Protein AF-A0A1Y2HGW5-F1 (afdb_monomer)

Radius of gyration: 30.38 Å; Cα contacts (8 Å, |Δi|>4): 160; chains: 1; bounding box: 73×51×86 Å

Structure (mmCIF, N/CA/C/O backbone):
data_AF-A0A1Y2HGW5-F1
#
_entry.id   AF-A0A1Y2HGW5-F1
#
loop_
_atom_site.group_PDB
_atom_site.id
_atom_site.type_symbol
_atom_site.label_atom_id
_atom_site.label_alt_id
_atom_site.label_comp_id
_atom_site.label_asym_id
_atom_site.label_entity_id
_atom_site.label_seq_id
_atom_site.pdbx_PDB_ins_code
_atom_site.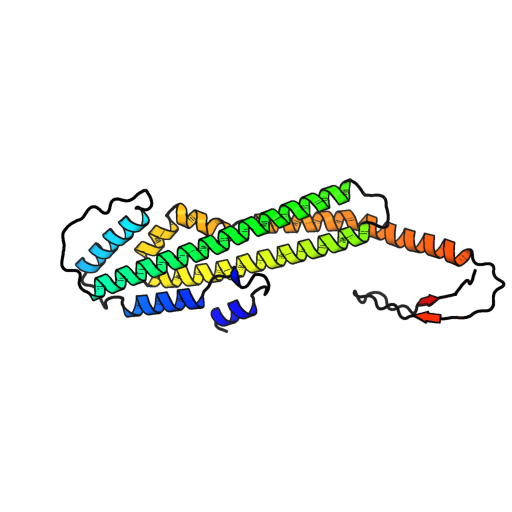Cartn_x
_atom_site.Cartn_y
_atom_site.Cartn_z
_atom_site.occupancy
_atom_site.B_iso_or_equiv
_atom_site.auth_seq_id
_atom_site.auth_comp_id
_atom_site.auth_asym_id
_atom_site.auth_atom_id
_atom_site.pdbx_PDB_model_num
ATOM 1 N N . MET A 1 1 ? 12.564 -18.494 0.349 1.00 60.09 1 MET A N 1
ATOM 2 C CA . MET A 1 1 ? 11.260 -18.100 -0.235 1.00 60.09 1 MET A CA 1
ATOM 3 C C . MET A 1 1 ? 11.450 -16.848 -1.084 1.00 60.09 1 MET A C 1
ATOM 5 O O . MET A 1 1 ? 12.192 -15.965 -0.668 1.00 60.09 1 MET A O 1
ATOM 9 N N . THR A 1 2 ? 10.864 -16.760 -2.282 1.00 85.88 2 THR A N 1
ATOM 10 C CA . THR A 1 2 ? 10.978 -15.535 -3.105 1.00 85.88 2 THR A CA 1
ATOM 11 C C . THR A 1 2 ? 10.005 -14.458 -2.612 1.00 85.88 2 THR A C 1
ATOM 13 O O . THR A 1 2 ? 8.934 -14.787 -2.112 1.00 85.88 2 THR A O 1
ATOM 16 N N . PHE A 1 3 ? 10.328 -13.167 -2.777 1.00 87.31 3 PHE A N 1
ATOM 17 C CA . PHE A 1 3 ? 9.420 -12.093 -2.336 1.00 87.31 3 PHE A CA 1
ATOM 18 C C . PHE A 1 3 ? 8.046 -12.155 -3.020 1.00 87.31 3 PHE A C 1
ATOM 20 O O . PHE A 1 3 ? 7.054 -11.840 -2.388 1.00 87.31 3 PHE A O 1
ATOM 27 N N . SER A 1 4 ? 7.960 -12.601 -4.278 1.00 85.25 4 SER A N 1
ATOM 28 C CA . SER A 1 4 ? 6.670 -12.776 -4.961 1.00 85.25 4 SER A CA 1
ATOM 29 C C . SER A 1 4 ? 5.775 -13.809 -4.266 1.00 85.25 4 SER A C 1
ATOM 31 O O . SER A 1 4 ? 4.576 -13.587 -4.160 1.00 85.25 4 SER A O 1
ATOM 33 N N . GLN A 1 5 ? 6.356 -14.914 -3.783 1.00 84.88 5 GLN A N 1
ATOM 34 C CA . GLN A 1 5 ? 5.625 -15.935 -3.023 1.00 84.88 5 GLN A CA 1
ATOM 35 C C . GLN A 1 5 ? 5.202 -15.396 -1.656 1.00 84.88 5 GLN A C 1
ATOM 37 O O . GLN A 1 5 ? 4.041 -15.526 -1.293 1.00 84.88 5 GLN A O 1
ATOM 42 N N . HIS A 1 6 ? 6.127 -1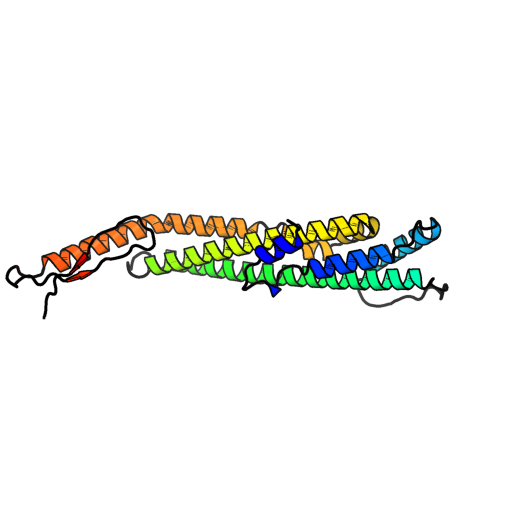4.735 -0.952 1.00 88.19 6 HIS A N 1
ATOM 43 C CA . HIS A 1 6 ? 5.844 -14.102 0.336 1.00 88.19 6 HIS A CA 1
ATOM 44 C C . HIS A 1 6 ? 4.735 -13.048 0.218 1.00 88.19 6 HIS A C 1
ATOM 46 O O . HIS A 1 6 ? 3.807 -13.045 1.010 1.00 88.19 6 HIS A O 1
ATOM 52 N N . LEU A 1 7 ? 4.799 -12.178 -0.797 1.00 88.00 7 LEU A N 1
ATOM 53 C CA . LEU A 1 7 ? 3.785 -11.158 -1.048 1.00 88.00 7 LEU A CA 1
ATOM 54 C C . LEU A 1 7 ? 2.403 -11.791 -1.153 1.00 88.00 7 LEU A C 1
ATOM 56 O O . LEU A 1 7 ? 1.511 -11.326 -0.468 1.00 88.00 7 LEU A O 1
ATOM 60 N N . HIS A 1 8 ? 2.248 -12.849 -1.955 1.00 87.69 8 HIS A N 1
ATOM 61 C CA . HIS A 1 8 ? 0.960 -13.510 -2.159 1.00 87.69 8 HIS A CA 1
ATOM 62 C C . HIS A 1 8 ? 0.422 -14.171 -0.882 1.00 87.69 8 HIS A C 1
ATOM 64 O O . HIS A 1 8 ? -0.758 -14.032 -0.584 1.00 87.69 8 HIS A O 1
ATOM 70 N N . SER A 1 9 ? 1.281 -14.828 -0.094 1.00 90.06 9 SER A N 1
ATOM 71 C CA . SER A 1 9 ? 0.881 -15.444 1.180 1.00 90.06 9 SER A CA 1
ATOM 72 C C . SER A 1 9 ? 0.600 -14.440 2.300 1.00 90.06 9 SER A C 1
ATOM 74 O O . SER A 1 9 ? -0.024 -14.797 3.290 1.00 90.06 9 SER A O 1
ATOM 76 N N . SER A 1 10 ? 1.095 -13.208 2.178 1.00 91.38 10 SER A N 1
ATOM 77 C CA . SER A 1 10 ? 0.969 -12.166 3.200 1.00 91.38 10 SER A CA 1
ATOM 78 C C . SER A 1 10 ? -0.130 -11.148 2.893 1.00 91.38 10 SER A C 1
ATOM 80 O O . SER A 1 10 ? -0.206 -10.142 3.594 1.00 91.38 10 SER A O 1
ATOM 82 N N . GLN A 1 11 ? -0.942 -11.343 1.850 1.00 93.19 11 GLN A N 1
ATOM 83 C CA . GLN A 1 11 ? -2.025 -10.408 1.538 1.00 93.19 11 GLN A CA 1
ATOM 84 C C . GLN A 1 11 ? -3.215 -10.629 2.463 1.00 93.19 11 GLN A C 1
ATOM 86 O O . GLN A 1 11 ? -3.660 -11.761 2.640 1.00 93.19 11 GLN A O 1
ATOM 91 N N . VAL A 1 12 ? -3.775 -9.531 2.963 1.00 93.81 12 VAL A N 1
ATOM 92 C CA . VAL A 1 12 ? -5.145 -9.513 3.480 1.00 93.81 12 VAL A CA 1
ATOM 93 C C . VAL A 1 12 ? -6.079 -9.750 2.282 1.00 93.81 12 VAL A C 1
ATOM 95 O O . VAL A 1 12 ? -6.040 -8.944 1.342 1.00 93.81 12 VAL A O 1
ATOM 98 N N . PRO A 1 13 ? -6.855 -10.852 2.236 1.00 93.75 13 PRO A N 1
ATOM 99 C CA . PRO A 1 13 ? -7.630 -11.240 1.053 1.00 93.75 13 PRO A CA 1
ATOM 100 C C . PRO A 1 13 ? -8.548 -10.132 0.523 1.00 93.75 13 PRO A C 1
ATOM 102 O O . PRO A 1 13 ? -8.603 -9.884 -0.687 1.00 93.75 13 PRO A O 1
ATOM 105 N N . GLU A 1 14 ? -9.196 -9.409 1.433 1.00 94.38 14 GLU A N 1
ATOM 106 C CA . GLU A 1 14 ? -10.121 -8.308 1.169 1.00 94.38 14 GLU A CA 1
ATOM 107 C C . GLU A 1 14 ? -9.434 -7.132 0.457 1.00 94.38 14 GLU A C 1
ATOM 109 O O . GLU A 1 14 ? -10.064 -6.396 -0.306 1.00 94.38 14 GLU A O 1
ATOM 114 N N . TRP A 1 15 ? -8.126 -6.963 0.665 1.00 96.94 15 TRP A N 1
ATOM 115 C CA . TRP A 1 15 ? -7.332 -5.856 0.125 1.00 96.94 15 TRP A CA 1
ATOM 116 C C . TRP A 1 15 ? -6.350 -6.299 -0.955 1.00 96.94 15 TRP A C 1
ATOM 118 O O . TRP A 1 15 ? -5.517 -5.507 -1.391 1.00 96.94 15 TRP A O 1
ATOM 128 N N . SER A 1 16 ? -6.450 -7.546 -1.424 1.00 94.75 16 SER A N 1
ATOM 129 C CA . SER A 1 16 ? -5.576 -8.130 -2.455 1.00 94.75 16 SER A CA 1
ATOM 130 C C . SER A 1 16 ? -5.397 -7.229 -3.687 1.00 94.75 16 SER A C 1
ATOM 132 O O . SER A 1 16 ? -4.290 -7.099 -4.209 1.00 94.75 16 SER A O 1
ATOM 134 N N . HIS A 1 17 ? -6.461 -6.539 -4.105 1.00 95.38 17 HIS A N 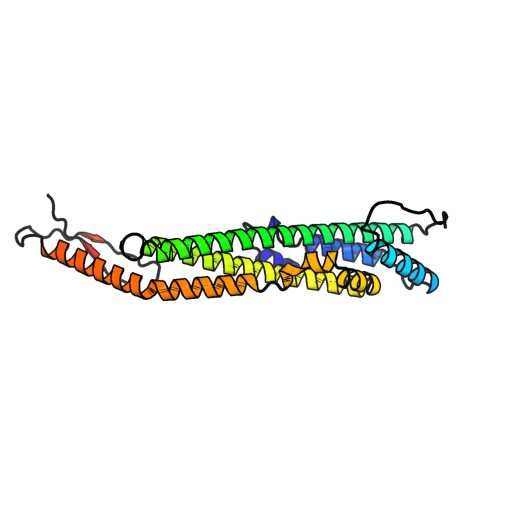1
ATOM 135 C CA . HIS A 1 17 ? -6.474 -5.607 -5.236 1.00 95.38 17 HIS A CA 1
ATOM 136 C C . HIS A 1 17 ? -5.673 -4.311 -5.010 1.00 95.38 17 HIS A C 1
ATOM 138 O O . HIS A 1 17 ? -5.293 -3.661 -5.983 1.00 95.38 17 HIS A O 1
ATOM 144 N N . ALA A 1 18 ? -5.429 -3.929 -3.754 1.00 96.56 18 ALA A N 1
ATOM 145 C CA . ALA A 1 18 ? -4.694 -2.725 -3.374 1.00 96.56 18 ALA A CA 1
ATOM 146 C C . ALA A 1 18 ? -3.192 -2.979 -3.163 1.00 96.56 18 ALA A C 1
ATOM 148 O O . ALA A 1 18 ? -2.429 -2.028 -3.007 1.00 96.56 18 ALA A O 1
ATOM 149 N N . TYR A 1 19 ? -2.745 -4.242 -3.157 1.00 97.25 19 TYR A N 1
ATOM 150 C CA . TYR A 1 19 ? -1.321 -4.566 -3.086 1.00 97.25 19 TYR A CA 1
ATOM 151 C C . TYR A 1 19 ? -0.614 -4.300 -4.416 1.00 97.25 19 TYR A C 1
ATOM 153 O O . TYR A 1 19 ? -1.143 -4.555 -5.498 1.00 97.25 19 TYR A O 1
ATOM 161 N N . LEU A 1 20 ? 0.648 -3.886 -4.314 1.00 96.81 20 LEU A N 1
ATOM 162 C CA . LEU A 1 20 ? 1.564 -3.705 -5.431 1.00 96.81 20 LEU A CA 1
ATOM 163 C C . LEU A 1 20 ? 1.578 -4.938 -6.344 1.00 96.81 20 LEU A C 1
ATOM 165 O O . LEU A 1 20 ? 1.937 -6.037 -5.904 1.00 96.81 20 LEU A O 1
ATOM 169 N N . LYS A 1 21 ? 1.333 -4.749 -7.646 1.00 96.12 21 LYS A N 1
ATOM 170 C CA . LYS A 1 21 ? 1.506 -5.802 -8.665 1.00 96.12 21 LYS A CA 1
ATOM 171 C C . LYS A 1 21 ? 2.985 -6.085 -8.942 1.00 96.12 21 LYS A C 1
ATOM 173 O O . LYS A 1 21 ? 3.527 -5.834 -10.019 1.00 96.12 21 LYS A O 1
ATOM 178 N N . TYR A 1 22 ? 3.664 -6.648 -7.948 1.00 95.56 22 TYR A N 1
ATOM 179 C CA . TYR A 1 22 ? 5.108 -6.860 -7.953 1.00 95.56 22 TYR A CA 1
ATOM 180 C C . TYR A 1 22 ? 5.583 -7.777 -9.089 1.00 95.56 22 TYR A C 1
ATOM 182 O O . TYR A 1 22 ? 6.644 -7.545 -9.667 1.00 95.56 22 TYR A O 1
ATOM 190 N N . SER A 1 23 ? 4.820 -8.824 -9.419 1.00 94.12 23 SER A N 1
ATOM 191 C CA . SER A 1 23 ? 5.136 -9.743 -10.522 1.00 94.12 23 SER A CA 1
ATOM 192 C C . SER A 1 23 ? 5.130 -9.031 -11.876 1.00 94.12 23 SER A C 1
ATOM 194 O O . SER A 1 23 ? 6.070 -9.210 -12.652 1.00 94.12 23 SER A O 1
ATOM 196 N N . LEU A 1 24 ? 4.130 -8.179 -12.120 1.00 94.56 24 LEU A N 1
ATOM 197 C CA . LEU A 1 24 ? 4.009 -7.363 -13.328 1.00 94.56 24 LEU A CA 1
ATOM 198 C C . LEU A 1 24 ? 5.190 -6.393 -13.456 1.00 94.56 24 LEU A C 1
ATOM 200 O O . LEU A 1 24 ? 5.896 -6.409 -14.463 1.00 94.56 24 LEU A O 1
ATOM 204 N N . LEU A 1 25 ? 5.466 -5.612 -12.408 1.00 95.62 25 LEU A N 1
ATOM 205 C CA . LEU A 1 25 ? 6.575 -4.649 -12.400 1.00 95.62 25 LEU A CA 1
ATOM 206 C C . LEU A 1 25 ? 7.936 -5.335 -12.560 1.00 95.62 25 LEU A C 1
ATOM 208 O O . LEU A 1 25 ? 8.800 -4.864 -13.299 1.00 95.62 25 LEU A O 1
ATOM 212 N N . LYS A 1 26 ? 8.129 -6.490 -11.910 1.00 94.38 26 LYS A N 1
ATOM 213 C CA . LYS A 1 26 ? 9.335 -7.307 -12.083 1.00 94.38 26 LYS A CA 1
ATOM 214 C C . LYS A 1 26 ? 9.498 -7.756 -13.534 1.00 94.38 26 LYS A C 1
ATOM 216 O O . LYS A 1 26 ? 10.612 -7.685 -14.043 1.00 94.38 26 LYS A O 1
ATOM 221 N N . LYS A 1 27 ? 8.425 -8.229 -14.177 1.00 93.94 27 LYS A N 1
ATOM 222 C CA . LYS A 1 27 ? 8.451 -8.669 -15.577 1.00 93.94 27 LYS A CA 1
ATOM 223 C C . LYS A 1 27 ? 8.858 -7.518 -16.502 1.00 93.94 27 LYS A C 1
ATOM 225 O O . LYS A 1 27 ? 9.790 -7.688 -17.280 1.00 93.94 27 LYS A O 1
ATOM 230 N N . ARG A 1 28 ? 8.269 -6.329 -16.325 1.00 93.06 28 ARG A N 1
ATOM 231 C CA . ARG A 1 28 ? 8.626 -5.126 -17.099 1.00 93.06 28 ARG A CA 1
ATOM 232 C C . ARG A 1 28 ? 10.087 -4.714 -16.941 1.00 93.06 28 ARG A C 1
ATOM 234 O O . ARG A 1 28 ? 10.741 -4.395 -17.925 1.00 93.06 28 ARG A O 1
ATOM 241 N N . LEU A 1 29 ? 10.638 -4.784 -15.729 1.00 91.88 29 LEU A N 1
ATOM 242 C CA . LEU A 1 29 ? 12.063 -4.501 -15.514 1.00 91.88 29 LEU A CA 1
ATOM 243 C C . LEU A 1 29 ? 12.988 -5.532 -16.181 1.00 91.88 29 LEU A C 1
ATOM 245 O O . LEU A 1 29 ? 14.091 -5.181 -16.594 1.00 91.88 29 LEU A O 1
ATOM 249 N N . ILE A 1 30 ? 12.565 -6.795 -16.287 1.00 91.25 30 ILE A N 1
ATOM 250 C CA . ILE A 1 30 ? 13.321 -7.831 -17.009 1.00 91.25 30 ILE A CA 1
ATOM 251 C C . ILE A 1 30 ? 13.297 -7.553 -18.516 1.00 91.25 30 ILE A C 1
ATOM 253 O O . ILE A 1 30 ? 14.350 -7.599 -19.148 1.00 91.25 30 ILE A O 1
ATOM 257 N N . GLU A 1 31 ? 12.130 -7.215 -19.069 1.00 89.75 31 GLU A N 1
ATOM 258 C CA . GLU A 1 31 ? 11.975 -6.818 -20.477 1.00 89.75 31 GLU A CA 1
ATOM 259 C C . GLU A 1 31 ? 12.857 -5.599 -20.792 1.00 89.75 31 GLU A C 1
ATOM 261 O O . GLU A 1 31 ? 13.680 -5.644 -21.705 1.00 89.75 31 GLU A O 1
ATOM 266 N N . LEU A 1 32 ? 12.808 -4.565 -19.948 1.00 87.25 32 LEU A N 1
ATOM 267 C CA . LEU A 1 32 ? 13.685 -3.396 -20.048 1.00 87.25 32 LEU A CA 1
ATOM 268 C C . LEU A 1 32 ? 15.168 -3.751 -20.024 1.00 87.25 32 LEU A C 1
ATOM 270 O O . LEU A 1 32 ? 15.946 -3.222 -20.813 1.00 87.25 32 LEU A O 1
ATOM 274 N N . LYS A 1 33 ? 15.574 -4.659 -19.132 1.00 87.44 33 LYS A N 1
ATOM 275 C CA . LYS A 1 33 ? 16.962 -5.116 -19.060 1.00 87.44 33 LYS A CA 1
ATOM 276 C C . LYS A 1 33 ? 17.398 -5.820 -20.346 1.00 87.44 33 LYS A C 1
ATOM 278 O O . LYS A 1 33 ? 18.539 -5.642 -20.750 1.00 87.44 33 LYS A O 1
ATOM 283 N N . SER A 1 34 ? 16.519 -6.603 -20.973 1.00 86.62 34 SER A N 1
ATOM 284 C CA . SER A 1 34 ? 16.833 -7.302 -22.230 1.00 86.62 34 SER A CA 1
ATOM 285 C C . SER A 1 34 ? 16.980 -6.363 -23.429 1.00 86.62 34 SER A C 1
ATOM 287 O O . SER A 1 34 ? 17.710 -6.679 -24.362 1.00 86.62 34 SER A O 1
ATOM 289 N N . LEU A 1 35 ? 16.328 -5.198 -23.375 1.00 81.56 35 LEU A N 1
ATOM 290 C CA . LEU A 1 35 ? 16.408 -4.146 -24.389 1.00 81.56 35 LEU A CA 1
ATOM 291 C C . LEU A 1 35 ? 17.525 -3.132 -24.112 1.00 81.56 35 LEU A C 1
ATOM 293 O O . LEU A 1 35 ? 17.801 -2.277 -24.951 1.00 81.56 35 LEU A O 1
ATOM 297 N N . ALA A 1 36 ? 18.149 -3.184 -22.931 1.00 71.56 36 ALA A N 1
ATOM 298 C CA . ALA A 1 36 ? 19.213 -2.262 -22.576 1.00 71.56 36 ALA A CA 1
ATOM 299 C C . ALA A 1 36 ? 20.440 -2.527 -23.470 1.00 71.56 36 ALA A C 1
ATOM 301 O O . ALA A 1 36 ? 20.938 -3.656 -23.496 1.00 71.56 36 ALA A O 1
ATOM 302 N N . PRO A 1 37 ? 20.961 -1.517 -24.187 1.00 62.22 37 PRO A N 1
ATOM 303 C CA . PRO A 1 37 ? 22.106 -1.711 -25.068 1.00 62.22 37 PRO A CA 1
ATOM 304 C C . PRO A 1 37 ? 23.349 -2.143 -24.267 1.00 62.22 37 PRO A C 1
ATOM 306 O O . PRO A 1 37 ? 23.792 -1.447 -23.351 1.00 62.22 37 PRO A O 1
ATOM 309 N N . HIS A 1 38 ? 23.926 -3.298 -24.612 1.00 55.47 38 HIS A N 1
ATOM 310 C CA . HIS A 1 38 ? 25.248 -3.734 -24.146 1.00 55.47 38 HIS A CA 1
ATOM 311 C C . HIS A 1 38 ? 26.363 -2.983 -24.893 1.00 55.47 38 HIS A C 1
ATOM 313 O O . HIS A 1 38 ? 26.224 -2.726 -26.085 1.00 55.47 38 HIS A O 1
ATOM 319 N N . PRO A 1 39 ? 27.517 -2.758 -24.240 1.00 50.28 39 PRO A N 1
ATOM 320 C CA . PRO A 1 39 ? 27.784 -1.505 -23.536 1.00 50.28 39 PRO A CA 1
ATOM 321 C C . PRO A 1 39 ? 27.550 -0.270 -24.436 1.00 50.28 39 PRO A C 1
ATOM 323 O O . PRO A 1 39 ? 27.953 -0.254 -25.598 1.00 50.28 39 PRO A O 1
ATOM 326 N N . PRO A 1 40 ? 26.933 0.796 -23.911 1.00 50.91 40 PRO A N 1
ATOM 327 C CA . PRO A 1 40 ? 26.607 1.958 -24.714 1.00 50.91 40 PRO A CA 1
ATOM 328 C C . PRO A 1 40 ? 27.876 2.744 -25.028 1.00 50.91 40 PRO A C 1
ATOM 330 O O . PRO A 1 40 ? 28.670 3.055 -24.135 1.00 50.91 40 PRO A O 1
ATOM 333 N N . SER A 1 41 ? 28.034 3.137 -26.289 1.00 49.09 41 SER A N 1
ATOM 334 C CA . SER A 1 41 ? 28.941 4.228 -26.615 1.00 49.09 41 SER A CA 1
ATOM 335 C C . SER A 1 41 ? 28.569 5.456 -25.755 1.00 49.09 41 SER A C 1
ATOM 337 O O . SER A 1 41 ? 27.383 5.735 -25.526 1.00 49.09 41 SER A O 1
ATOM 339 N N . PRO A 1 42 ? 29.562 6.184 -25.215 1.00 53.28 42 PRO A N 1
ATOM 340 C CA . PRO A 1 42 ? 29.348 7.227 -24.205 1.00 53.28 42 PRO A CA 1
ATOM 341 C C . PRO A 1 42 ? 28.399 8.352 -24.658 1.00 53.28 42 PRO A C 1
ATOM 343 O O . PRO A 1 42 ? 27.715 8.963 -23.834 1.00 53.28 42 PRO A O 1
ATOM 346 N N . THR A 1 43 ? 28.297 8.582 -25.967 1.00 52.88 43 THR A N 1
ATOM 347 C CA . THR A 1 43 ? 27.415 9.567 -26.605 1.00 52.88 43 THR A CA 1
ATOM 348 C C . THR A 1 43 ? 25.935 9.182 -26.552 1.00 52.88 43 THR A C 1
ATOM 350 O O . THR A 1 43 ? 25.089 10.028 -26.250 1.00 52.88 43 THR A O 1
ATOM 353 N N . THR A 1 44 ? 25.598 7.908 -26.761 1.00 54.38 44 THR A N 1
ATOM 354 C CA . THR A 1 44 ? 24.204 7.436 -26.764 1.00 54.38 44 THR A CA 1
ATOM 355 C C . THR A 1 44 ? 23.630 7.519 -25.351 1.00 54.38 44 THR A C 1
ATOM 357 O O . THR A 1 44 ? 22.582 8.132 -25.141 1.00 54.38 44 THR A O 1
ATOM 360 N N . LEU A 1 45 ? 24.381 7.051 -24.346 1.00 53.28 45 LEU A N 1
ATOM 361 C CA . LEU A 1 45 ? 23.970 7.078 -22.937 1.00 53.28 45 LEU A CA 1
ATOM 362 C C . LEU A 1 45 ? 23.749 8.508 -22.401 1.00 53.28 45 LEU A C 1
ATOM 364 O O . LEU A 1 45 ? 22.790 8.747 -21.668 1.00 53.28 45 LEU A O 1
ATOM 368 N N . GLN A 1 46 ? 24.594 9.481 -22.766 1.00 54.25 46 GLN A N 1
ATOM 369 C CA . GLN A 1 46 ? 24.409 10.882 -22.355 1.00 54.25 46 GLN A CA 1
ATOM 370 C C . GLN A 1 46 ? 23.164 11.525 -22.982 1.00 54.25 46 GLN A C 1
ATOM 372 O O . GLN A 1 46 ? 22.440 12.252 -22.295 1.00 54.25 46 GLN A O 1
ATOM 377 N N . SER A 1 47 ? 22.867 11.225 -24.250 1.00 57.62 47 SER A N 1
ATOM 378 C CA . SER A 1 47 ? 21.652 11.720 -24.907 1.00 57.62 47 SER A CA 1
ATOM 379 C C . SER A 1 47 ? 20.375 11.134 -24.277 1.00 57.62 47 SER A C 1
ATOM 381 O O . SER A 1 47 ? 19.429 11.880 -24.000 1.00 57.62 47 SER A O 1
ATOM 383 N N . HIS A 1 48 ? 20.394 9.841 -23.924 1.00 57.31 48 HIS A N 1
ATOM 384 C CA . HIS A 1 48 ? 19.330 9.173 -23.168 1.00 57.31 48 HIS A CA 1
ATOM 385 C C . HIS A 1 48 ? 19.133 9.803 -21.789 1.00 57.31 48 HIS A C 1
ATOM 387 O O . HIS A 1 48 ? 18.012 10.158 -21.422 1.00 57.31 48 HIS A O 1
ATOM 393 N N . ARG A 1 49 ? 20.228 10.029 -21.053 1.00 60.81 49 ARG A N 1
ATOM 394 C CA . ARG A 1 49 ? 20.220 10.684 -19.734 1.00 60.81 49 ARG A CA 1
ATOM 395 C C . ARG A 1 49 ? 19.581 12.072 -19.782 1.00 60.81 49 ARG A C 1
ATOM 397 O O . ARG A 1 49 ? 18.742 12.394 -18.941 1.00 60.81 49 ARG A O 1
ATOM 404 N N . ALA A 1 50 ? 19.946 12.893 -20.767 1.00 58.97 50 ALA A N 1
ATOM 405 C CA . ALA A 1 50 ? 19.435 14.257 -20.902 1.00 58.97 50 ALA A CA 1
ATOM 406 C C . ALA A 1 50 ? 17.955 14.313 -21.326 1.00 58.97 50 ALA A C 1
ATOM 408 O O . ALA A 1 50 ? 17.257 15.284 -21.017 1.00 58.97 50 ALA A O 1
ATOM 409 N N . ARG A 1 51 ? 17.460 13.299 -22.046 1.00 62.25 51 ARG A N 1
ATOM 410 C CA . ARG A 1 51 ? 16.060 13.220 -22.493 1.00 62.25 51 ARG A CA 1
ATOM 411 C C . ARG A 1 51 ? 15.152 12.636 -21.404 1.00 62.25 51 ARG A C 1
ATOM 413 O O . ARG A 1 51 ? 14.096 13.203 -21.141 1.00 62.25 51 ARG A O 1
ATOM 420 N N . ALA A 1 52 ? 15.611 11.603 -20.703 1.00 56.44 52 ALA A N 1
ATOM 421 C CA . ALA A 1 52 ? 14.939 11.007 -19.550 1.00 56.44 52 ALA A CA 1
ATOM 422 C C . ALA A 1 52 ? 14.749 12.014 -18.394 1.00 56.44 52 ALA A C 1
ATOM 424 O O . ALA A 1 52 ? 13.643 12.160 -17.875 1.00 56.44 52 ALA A O 1
ATOM 425 N N . LYS A 1 53 ? 15.789 12.798 -18.056 1.00 57.69 53 LYS A N 1
ATOM 426 C CA . LYS A 1 53 ? 15.694 13.875 -17.047 1.00 57.69 53 LYS A CA 1
ATOM 427 C C . LYS A 1 53 ? 14.665 14.948 -17.415 1.00 57.69 53 LYS A C 1
ATOM 429 O O . LYS A 1 53 ? 13.889 15.363 -16.562 1.00 57.69 53 LYS A O 1
ATOM 434 N N . ARG A 1 54 ? 14.613 15.375 -18.684 1.00 62.22 54 ARG A N 1
ATOM 435 C CA . ARG A 1 54 ? 13.620 16.362 -19.152 1.00 62.22 54 ARG A CA 1
ATOM 436 C C . ARG A 1 54 ? 12.180 15.858 -19.023 1.00 62.22 54 ARG A C 1
ATOM 438 O O . ARG A 1 54 ? 11.300 16.651 -18.710 1.00 62.22 54 ARG A O 1
ATOM 445 N N . ARG A 1 55 ? 11.946 14.557 -19.213 1.00 60.72 55 ARG A N 1
ATOM 446 C CA . ARG A 1 55 ? 10.604 13.952 -19.155 1.00 60.72 55 ARG A CA 1
ATOM 447 C C . ARG A 1 55 ? 10.061 13.795 -17.739 1.00 60.72 55 ARG A C 1
ATOM 449 O O . ARG A 1 55 ? 8.866 13.971 -17.537 1.00 60.72 55 ARG A O 1
ATOM 456 N N . LEU A 1 56 ? 10.924 13.553 -16.751 1.00 57.91 56 LEU A N 1
ATOM 457 C CA . LEU A 1 56 ? 10.513 13.602 -15.343 1.00 57.91 56 LEU A CA 1
ATOM 458 C C . LEU A 1 56 ? 10.035 15.000 -14.9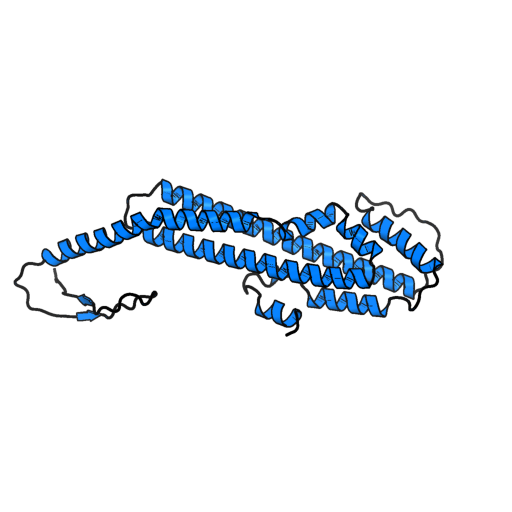30 1.00 57.91 56 LEU A C 1
ATOM 460 O O . LEU A 1 56 ? 9.135 15.108 -14.106 1.00 57.91 56 LEU A O 1
ATOM 464 N N . HIS A 1 57 ? 10.601 16.054 -15.526 1.00 54.91 57 HIS A N 1
ATOM 465 C CA . HIS A 1 57 ? 10.243 17.442 -15.235 1.00 54.91 57 HIS A CA 1
ATOM 466 C C . HIS A 1 57 ? 9.076 17.992 -16.073 1.00 54.91 57 HIS A C 1
ATOM 468 O O . HIS A 1 57 ? 8.462 18.974 -15.668 1.00 54.91 57 HIS A O 1
ATOM 474 N N . SER A 1 58 ? 8.722 17.388 -17.214 1.00 49.16 58 SER A N 1
ATOM 475 C CA . SER A 1 58 ? 7.716 17.947 -18.136 1.00 49.16 58 SER A CA 1
ATOM 476 C C . SER A 1 58 ? 6.259 17.605 -17.794 1.00 49.16 58 SER A C 1
ATOM 478 O O . SER A 1 58 ? 5.385 17.717 -18.649 1.00 49.16 58 SER A O 1
ATOM 480 N N . SER A 1 59 ? 5.953 17.221 -16.552 1.00 43.06 59 SER A N 1
ATOM 481 C CA . SER A 1 59 ? 4.566 17.078 -16.082 1.00 43.06 59 SER A CA 1
ATOM 482 C C . SER A 1 59 ? 3.971 18.431 -15.659 1.00 43.06 59 SER A C 1
ATOM 484 O O . SER A 1 59 ? 3.438 18.570 -14.560 1.00 43.06 59 SER A O 1
ATOM 486 N N . SER A 1 60 ? 4.045 19.427 -16.539 1.00 43.38 60 SER A N 1
ATOM 487 C CA . SER A 1 60 ? 3.196 20.615 -16.477 1.00 43.38 60 SER A CA 1
ATOM 488 C C . SER A 1 60 ? 2.895 21.055 -17.905 1.00 43.38 60 SER A C 1
ATOM 490 O O . SER A 1 60 ? 3.714 21.712 -18.531 1.00 43.38 60 SER A O 1
ATOM 492 N N . TYR A 1 61 ? 1.730 20.617 -18.387 1.00 36.41 61 TYR A N 1
ATOM 493 C CA . TYR A 1 61 ? 1.044 21.016 -19.619 1.00 36.41 61 TYR A CA 1
ATOM 494 C C . TYR A 1 61 ? 1.801 20.836 -20.947 1.00 36.41 61 TYR A C 1
ATOM 496 O O . TYR A 1 61 ? 2.967 21.167 -21.124 1.00 36.41 61 TYR A O 1
ATOM 504 N N . GLY A 1 62 ? 1.095 20.236 -21.906 1.00 40.75 62 GLY A N 1
ATOM 505 C CA . GLY A 1 62 ? 1.646 19.819 -23.184 1.00 40.75 62 GLY A CA 1
ATOM 506 C C . GLY A 1 62 ? 2.324 20.948 -23.949 1.00 40.75 62 GLY A C 1
ATOM 507 O O . GLY A 1 62 ? 1.763 22.022 -24.097 1.00 40.75 62 GLY A O 1
ATOM 508 N N . THR A 1 63 ? 3.517 20.662 -24.464 1.00 33.88 63 THR A N 1
ATOM 509 C CA . THR A 1 63 ? 4.014 21.056 -25.790 1.00 33.88 63 THR A CA 1
ATOM 510 C C . THR A 1 63 ? 5.289 20.241 -26.023 1.00 33.88 63 THR A C 1
ATOM 512 O O . THR A 1 63 ? 6.342 20.525 -25.455 1.00 33.88 63 THR A O 1
ATOM 515 N N . PHE A 1 64 ? 5.205 19.179 -26.829 1.00 37.59 64 PHE A N 1
ATOM 516 C CA . PHE A 1 64 ? 6.394 18.503 -27.349 1.00 37.59 64 PHE A CA 1
ATOM 517 C C . PHE A 1 64 ? 7.022 19.420 -28.405 1.00 37.59 64 PHE A C 1
ATOM 519 O O . PHE A 1 64 ? 6.626 19.388 -29.566 1.00 37.59 64 PHE A O 1
ATOM 526 N N . SER A 1 65 ? 7.988 20.256 -28.020 1.00 32.72 65 SER A N 1
ATOM 527 C CA . SER A 1 65 ? 8.806 20.955 -29.014 1.00 32.72 65 SER A CA 1
ATOM 528 C C . SER A 1 65 ? 9.725 19.955 -29.710 1.00 32.72 65 SER A C 1
ATOM 530 O O . SER A 1 65 ? 10.698 19.461 -29.132 1.00 32.72 65 SER A O 1
ATOM 532 N N . SER A 1 66 ? 9.366 19.661 -30.960 1.00 41.16 66 SER A N 1
ATOM 533 C CA . SER A 1 66 ? 10.172 18.994 -31.977 1.00 41.16 66 SER A CA 1
ATOM 534 C C . SER A 1 66 ? 11.602 19.524 -32.002 1.00 41.16 66 SER A C 1
ATOM 536 O O . SER A 1 66 ? 11.847 20.681 -32.330 1.00 41.16 66 SER A O 1
ATOM 538 N N . LEU A 1 67 ? 12.558 18.639 -31.740 1.00 36.19 67 LEU A N 1
ATOM 539 C CA . LEU A 1 67 ? 13.943 18.808 -32.161 1.00 36.19 67 LEU A CA 1
ATOM 540 C C . LEU A 1 67 ? 14.281 17.624 -33.063 1.00 36.19 67 LEU A C 1
ATOM 542 O O . LEU A 1 67 ? 14.586 16.560 -32.537 1.00 36.19 67 LEU A O 1
ATOM 546 N N . LEU A 1 68 ? 14.166 17.868 -34.378 1.00 35.78 68 LEU A N 1
ATOM 547 C CA . LEU A 1 68 ? 14.673 17.125 -35.547 1.00 35.78 68 LEU A CA 1
ATOM 548 C C . LEU A 1 68 ? 14.476 15.588 -35.577 1.00 35.78 68 LEU A C 1
ATOM 550 O O . LEU A 1 68 ? 14.753 14.898 -34.598 1.00 35.78 68 LEU A O 1
ATOM 554 N N . PRO A 1 69 ? 14.091 14.998 -36.728 1.00 36.78 69 PRO A N 1
ATOM 555 C CA . PRO A 1 69 ? 14.055 13.551 -36.894 1.00 36.78 69 PRO A CA 1
ATOM 556 C C . PRO A 1 69 ? 15.494 13.035 -37.026 1.00 36.78 69 PRO A C 1
ATOM 558 O O . PRO A 1 69 ? 15.973 12.720 -38.109 1.00 36.78 69 PRO A O 1
ATOM 561 N N . ILE A 1 70 ? 16.224 12.979 -35.914 1.00 45.84 70 ILE A N 1
ATOM 562 C CA . ILE A 1 70 ? 17.409 12.133 -35.825 1.00 45.84 70 ILE A CA 1
ATOM 563 C C . ILE A 1 70 ? 16.857 10.716 -35.910 1.00 45.84 70 ILE A C 1
ATOM 565 O O . ILE A 1 70 ? 16.046 10.349 -35.056 1.00 45.84 70 ILE A O 1
ATOM 569 N N . ALA A 1 71 ? 17.230 9.973 -36.956 1.00 42.44 71 ALA A N 1
ATOM 570 C CA . ALA A 1 71 ? 16.865 8.573 -37.125 1.00 42.44 71 ALA A CA 1
ATOM 571 C C . ALA A 1 71 ? 17.088 7.855 -35.789 1.00 42.44 71 ALA A C 1
ATOM 573 O O . ALA A 1 71 ? 18.225 7.674 -35.349 1.00 42.44 71 ALA A O 1
ATOM 574 N N . LYS A 1 72 ? 15.993 7.558 -35.082 1.00 54.25 72 LYS A N 1
ATOM 575 C CA . LYS A 1 72 ? 16.081 6.821 -33.832 1.00 54.25 72 LYS A CA 1
ATOM 576 C C . LYS A 1 72 ? 16.480 5.413 -34.220 1.00 54.25 72 LYS A C 1
ATOM 578 O O . LYS A 1 72 ? 15.782 4.775 -35.004 1.00 54.25 72 LYS A O 1
ATOM 583 N N . ASP A 1 73 ? 17.587 4.948 -33.664 1.00 66.12 73 ASP A N 1
ATOM 584 C CA . ASP A 1 73 ? 17.883 3.525 -33.645 1.00 66.12 73 ASP A CA 1
ATOM 585 C C . ASP A 1 73 ? 16.624 2.794 -33.115 1.00 66.12 73 ASP A C 1
ATOM 587 O O . ASP A 1 73 ? 16.094 3.176 -32.062 1.00 66.12 73 ASP A O 1
ATOM 591 N N . PRO A 1 74 ? 16.066 1.818 -33.853 1.00 72.19 74 PRO A N 1
ATOM 592 C CA . PRO A 1 74 ? 14.834 1.138 -33.463 1.00 72.19 74 PRO A CA 1
ATOM 593 C C . PRO A 1 74 ? 14.939 0.474 -32.082 1.00 72.19 74 PRO A C 1
ATOM 595 O O . PRO A 1 74 ? 13.942 0.424 -31.360 1.00 72.19 74 PRO A O 1
ATOM 598 N N . LEU A 1 75 ? 16.138 0.051 -31.661 1.00 69.12 75 LEU A N 1
ATOM 599 C CA . LEU A 1 75 ? 16.374 -0.484 -30.315 1.00 69.12 75 LEU A CA 1
ATOM 600 C C . LEU A 1 75 ? 16.272 0.605 -29.242 1.00 69.12 75 LEU A C 1
ATOM 602 O O . LEU A 1 75 ? 15.689 0.389 -28.179 1.00 69.12 75 LEU A O 1
ATOM 606 N N . VAL A 1 76 ? 16.783 1.799 -29.542 1.00 67.94 76 VAL A N 1
ATOM 607 C CA . VAL A 1 76 ? 16.681 2.980 -28.674 1.00 67.94 76 VAL A CA 1
ATOM 608 C C . VAL A 1 76 ? 15.226 3.405 -28.508 1.00 67.94 76 VAL A C 1
ATOM 610 O O . VAL A 1 76 ? 14.810 3.692 -27.386 1.00 67.94 76 VAL A O 1
ATOM 613 N N . SER A 1 77 ? 14.442 3.413 -29.589 1.00 75.06 77 SER A N 1
ATOM 614 C CA . SER A 1 77 ? 13.012 3.728 -29.496 1.00 75.06 77 SER A CA 1
ATOM 615 C C . SER A 1 77 ? 12.267 2.690 -28.658 1.00 75.06 77 SER A C 1
ATOM 617 O O . SER A 1 77 ? 11.546 3.064 -27.740 1.00 75.06 77 SER A O 1
ATOM 619 N N . ALA A 1 78 ? 12.508 1.396 -28.899 1.00 77.94 78 ALA A N 1
ATOM 620 C CA . ALA A 1 78 ? 11.862 0.326 -28.145 1.00 77.94 78 ALA A CA 1
ATOM 621 C C . ALA A 1 78 ? 12.185 0.390 -26.643 1.00 77.94 78 ALA A C 1
ATOM 623 O O . ALA A 1 78 ? 11.292 0.198 -25.817 1.00 77.94 78 ALA A O 1
ATOM 624 N N . PHE A 1 79 ? 13.434 0.687 -26.271 1.00 79.12 79 PHE A N 1
ATOM 625 C CA . 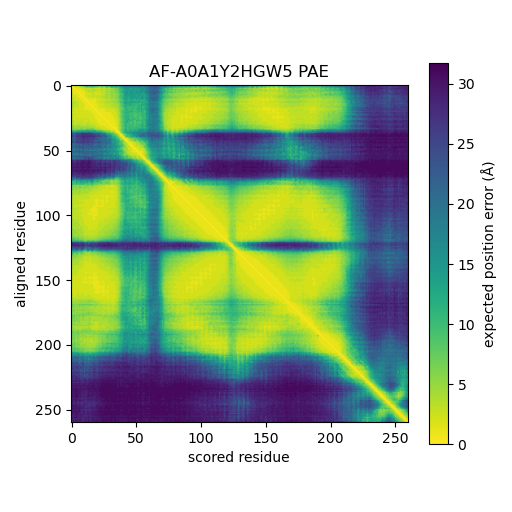PHE A 1 79 ? 13.815 0.866 -24.869 1.00 79.12 79 PHE A CA 1
ATOM 626 C C . PHE A 1 79 ? 13.120 2.079 -24.227 1.00 79.12 79 PHE A C 1
ATOM 628 O O . PHE A 1 79 ? 12.617 1.962 -23.110 1.00 79.12 79 PHE A O 1
ATOM 635 N N . GLU A 1 80 ? 13.071 3.227 -24.920 1.00 77.56 80 GLU A N 1
ATOM 636 C CA . GLU A 1 80 ? 12.360 4.425 -24.443 1.00 77.56 80 GLU A CA 1
ATOM 637 C C . GLU A 1 80 ? 10.868 4.131 -24.206 1.00 77.56 80 GLU A C 1
ATOM 639 O O . GLU A 1 80 ? 10.345 4.472 -23.145 1.00 77.56 80 GLU A O 1
ATOM 644 N N . ASP A 1 81 ? 10.209 3.434 -25.134 1.00 82.31 81 ASP A N 1
ATOM 645 C CA . ASP A 1 81 ? 8.780 3.117 -25.036 1.00 82.31 81 ASP A CA 1
ATOM 646 C C . ASP A 1 81 ? 8.481 2.163 -23.863 1.00 82.31 81 ASP A C 1
ATOM 648 O O . ASP A 1 81 ? 7.541 2.382 -23.096 1.00 82.31 81 ASP A O 1
ATOM 652 N N . HIS A 1 82 ? 9.317 1.137 -23.651 1.00 85.06 82 HIS A N 1
ATOM 653 C CA . HIS A 1 82 ? 9.172 0.228 -22.504 1.00 85.06 82 HIS A CA 1
ATOM 654 C C . HIS A 1 82 ? 9.452 0.924 -21.171 1.00 85.06 82 HIS A C 1
ATOM 656 O O . HIS A 1 82 ? 8.907 0.538 -20.132 1.00 85.06 82 HIS A O 1
ATOM 662 N N . LEU A 1 83 ? 10.326 1.932 -21.179 1.00 84.94 83 LEU A N 1
ATOM 663 C CA . LEU A 1 83 ? 10.669 2.682 -19.982 1.00 84.94 83 LEU A CA 1
ATOM 664 C C . LEU A 1 83 ? 9.508 3.588 -19.587 1.00 84.94 83 LEU A C 1
ATOM 666 O O . LEU A 1 83 ? 9.136 3.612 -18.414 1.00 84.94 83 LEU A O 1
ATOM 670 N N . ASP A 1 84 ? 8.908 4.270 -20.559 1.00 82.94 84 ASP A N 1
ATOM 671 C CA . ASP A 1 84 ? 7.719 5.089 -20.346 1.00 82.94 84 ASP A CA 1
ATOM 672 C C . ASP A 1 84 ? 6.524 4.224 -19.884 1.00 82.94 84 ASP A C 1
ATOM 674 O O . ASP A 1 84 ? 5.836 4.606 -18.931 1.00 82.94 84 ASP A O 1
ATOM 678 N N . ASP A 1 85 ? 6.330 3.023 -20.454 1.00 88.81 85 ASP A N 1
ATOM 679 C CA . ASP A 1 85 ? 5.314 2.057 -19.988 1.00 88.81 85 ASP A CA 1
ATOM 680 C C . ASP A 1 85 ? 5.560 1.641 -18.530 1.00 88.81 85 ASP A C 1
ATOM 682 O O . ASP A 1 85 ? 4.664 1.723 -17.687 1.00 88.81 85 ASP A O 1
ATOM 686 N N . PHE A 1 86 ? 6.799 1.269 -18.185 1.00 92.38 86 PHE A N 1
ATOM 687 C CA . PHE A 1 86 ? 7.156 0.908 -16.812 1.00 92.38 86 PHE A CA 1
ATOM 688 C C . PHE A 1 86 ? 6.901 2.055 -15.826 1.00 92.38 86 PHE A C 1
ATOM 690 O O . PHE A 1 86 ? 6.285 1.836 -14.782 1.00 92.38 86 PHE A O 1
ATOM 697 N N . VAL A 1 87 ? 7.356 3.270 -16.147 1.00 89.19 87 VAL A N 1
ATOM 698 C CA . VAL A 1 87 ? 7.193 4.455 -15.293 1.00 89.19 87 VAL A CA 1
ATOM 699 C C . VAL A 1 87 ? 5.710 4.772 -15.095 1.00 89.19 87 VAL A C 1
ATOM 701 O O . VAL A 1 87 ? 5.289 5.049 -13.970 1.00 89.19 87 VAL A O 1
ATOM 704 N N . SER A 1 88 ? 4.910 4.684 -16.160 1.00 89.56 88 SER A N 1
ATOM 705 C CA . SER A 1 88 ? 3.459 4.886 -16.117 1.00 89.56 88 SER A CA 1
ATOM 706 C C . SER A 1 88 ? 2.764 3.855 -15.223 1.00 89.56 88 SER A C 1
ATOM 708 O O . SER A 1 88 ? 2.048 4.228 -14.289 1.00 89.56 88 SER A O 1
ATOM 710 N N . ILE A 1 89 ? 3.029 2.561 -15.438 1.00 93.69 89 ILE A N 1
ATOM 711 C CA . ILE A 1 89 ? 2.458 1.474 -14.629 1.00 93.69 89 ILE A CA 1
ATOM 712 C C . ILE A 1 89 ? 2.858 1.647 -13.165 1.00 93.69 89 ILE A C 1
ATOM 714 O O . ILE A 1 89 ? 2.003 1.608 -12.284 1.00 93.69 89 ILE A O 1
ATOM 718 N N . PHE A 1 90 ? 4.140 1.880 -12.889 1.00 94.81 90 PHE A N 1
ATOM 719 C CA . PHE A 1 90 ? 4.624 2.002 -11.521 1.00 94.81 90 PHE A CA 1
ATOM 720 C C . PHE A 1 90 ? 4.009 3.203 -10.797 1.00 94.81 90 PHE A C 1
ATOM 722 O O . PHE A 1 90 ? 3.565 3.071 -9.658 1.00 94.81 90 PHE A O 1
ATOM 729 N N . ARG A 1 91 ? 3.888 4.350 -11.475 1.00 92.19 91 ARG A N 1
ATOM 730 C CA . ARG A 1 91 ? 3.197 5.529 -10.941 1.00 92.19 91 ARG A CA 1
ATOM 731 C C . ARG A 1 91 ? 1.731 5.233 -10.616 1.00 92.19 91 ARG A C 1
ATOM 733 O O . ARG A 1 91 ? 1.257 5.646 -9.559 1.00 92.19 91 ARG A O 1
ATOM 740 N N . ASN A 1 92 ? 1.019 4.538 -11.502 1.00 93.88 92 ASN A N 1
ATOM 741 C CA . ASN A 1 92 ? -0.388 4.187 -11.294 1.00 93.88 92 ASN A CA 1
ATOM 742 C C . ASN A 1 92 ? -0.572 3.232 -10.110 1.00 93.88 92 ASN A C 1
ATOM 744 O O . ASN A 1 92 ? -1.501 3.407 -9.325 1.00 93.88 92 ASN A O 1
ATOM 748 N N . GLU A 1 93 ? 0.336 2.271 -9.941 1.00 95.69 93 GLU A N 1
ATOM 749 C CA . GLU A 1 93 ? 0.333 1.367 -8.789 1.00 95.69 93 GLU A CA 1
ATOM 750 C C . GLU A 1 93 ? 0.586 2.128 -7.477 1.00 95.69 93 GLU A C 1
ATOM 752 O O . GLU A 1 93 ? -0.161 1.949 -6.517 1.00 95.69 93 GLU A O 1
ATOM 757 N N . LEU A 1 94 ? 1.566 3.043 -7.441 1.00 95.00 94 LEU A N 1
ATOM 758 C CA . LEU A 1 94 ? 1.809 3.891 -6.265 1.00 95.00 94 LEU A CA 1
ATOM 759 C C . LEU A 1 94 ? 0.607 4.784 -5.934 1.00 95.00 94 LEU A C 1
ATOM 761 O O . LEU A 1 94 ? 0.246 4.930 -4.769 1.00 95.00 94 LEU A O 1
ATOM 765 N N . LEU A 1 95 ? -0.044 5.351 -6.954 1.00 94.12 95 LEU A N 1
ATOM 766 C CA . LEU A 1 95 ? -1.257 6.147 -6.777 1.00 94.12 95 LEU A CA 1
ATOM 767 C C . LEU A 1 95 ? -2.413 5.306 -6.220 1.00 94.12 95 LEU A C 1
ATOM 769 O O . LEU A 1 95 ? -3.154 5.789 -5.367 1.00 94.12 95 LEU A O 1
ATOM 773 N N . GLY A 1 96 ? -2.568 4.065 -6.688 1.00 95.62 96 GLY A N 1
ATOM 774 C CA . GLY A 1 96 ? -3.562 3.125 -6.170 1.00 95.62 96 GLY A CA 1
ATOM 775 C C . GLY A 1 96 ? -3.345 2.820 -4.689 1.00 95.62 96 GLY A C 1
ATOM 776 O O . GLY A 1 96 ? -4.276 2.962 -3.897 1.00 95.62 96 GLY A O 1
ATOM 777 N N . ILE A 1 97 ? -2.105 2.496 -4.310 1.00 96.69 97 ILE A N 1
ATOM 778 C CA . ILE A 1 97 ? -1.727 2.219 -2.917 1.00 96.69 97 ILE A CA 1
ATOM 779 C C . ILE A 1 97 ? -1.956 3.452 -2.034 1.00 96.69 97 ILE A C 1
ATOM 781 O O . ILE A 1 97 ? -2.599 3.339 -0.995 1.00 96.69 97 ILE A O 1
ATOM 785 N N . SER A 1 98 ? -1.493 4.633 -2.460 1.00 95.06 98 SER A N 1
ATOM 786 C CA . SER A 1 98 ? -1.672 5.889 -1.715 1.00 95.06 98 SER A CA 1
ATOM 787 C C . SER A 1 98 ? -3.156 6.213 -1.495 1.00 95.06 98 SER A C 1
ATOM 789 O O . SER A 1 98 ? -3.573 6.502 -0.374 1.00 95.06 98 SER A O 1
ATOM 791 N N . ARG A 1 99 ? -3.998 6.093 -2.533 1.00 95.88 99 ARG A N 1
ATOM 792 C CA . ARG A 1 99 ? -5.450 6.318 -2.406 1.00 95.88 99 ARG A CA 1
ATOM 793 C C . ARG A 1 99 ? -6.099 5.354 -1.421 1.00 95.88 99 ARG A C 1
ATOM 795 O O . ARG A 1 99 ? -6.890 5.794 -0.590 1.00 95.88 99 ARG A O 1
ATOM 802 N N . PHE A 1 100 ? -5.768 4.067 -1.516 1.00 97.38 100 PHE A N 1
ATOM 803 C CA . PHE A 1 100 ? -6.271 3.063 -0.585 1.00 97.38 100 PHE A CA 1
ATOM 804 C C . PHE A 1 100 ? -5.835 3.374 0.852 1.00 97.38 100 PHE A C 1
ATOM 806 O O . PHE A 1 100 ? -6.681 3.414 1.741 1.00 97.38 100 PHE A O 1
ATOM 813 N N . TRP A 1 101 ? -4.547 3.670 1.061 1.00 96.12 101 TRP A N 1
ATOM 814 C CA . TRP A 1 101 ? -3.981 4.008 2.367 1.00 96.12 101 TRP A CA 1
ATOM 815 C C . TRP A 1 101 ? -4.737 5.150 3.041 1.00 96.12 101 TRP A C 1
ATOM 817 O O . TRP A 1 101 ? -5.255 4.980 4.142 1.00 96.12 101 TRP A O 1
ATOM 827 N N . HIS A 1 102 ? -4.865 6.297 2.368 1.00 94.81 102 HIS A N 1
ATOM 828 C CA . HIS A 1 102 ? -5.519 7.462 2.963 1.00 94.81 102 HIS A CA 1
ATOM 829 C C . HIS A 1 102 ? -7.012 7.232 3.219 1.00 94.81 102 HIS A C 1
ATOM 831 O O . HIS A 1 102 ? -7.530 7.695 4.235 1.00 94.81 102 HIS A O 1
ATOM 837 N N . ALA A 1 103 ? -7.704 6.504 2.336 1.00 96.44 103 ALA A N 1
ATOM 838 C CA . ALA A 1 103 ? -9.111 6.167 2.536 1.00 96.44 103 ALA A CA 1
ATOM 839 C C . ALA A 1 103 ? -9.302 5.239 3.747 1.00 96.44 103 ALA A C 1
ATOM 841 O O . ALA A 1 103 ? -10.137 5.519 4.609 1.00 96.44 103 ALA A O 1
ATOM 842 N N . ALA A 1 104 ? -8.497 4.177 3.848 1.00 95.50 104 ALA A N 1
ATOM 843 C CA . ALA A 1 104 ? -8.541 3.238 4.963 1.00 95.50 104 ALA A CA 1
ATOM 844 C C . ALA A 1 104 ? -8.189 3.930 6.287 1.00 95.50 104 ALA A C 1
ATOM 846 O O . ALA A 1 104 ? -8.924 3.801 7.264 1.00 95.50 104 ALA A O 1
ATOM 847 N N . LEU A 1 105 ? -7.118 4.726 6.300 1.00 94.25 105 LEU A N 1
ATOM 848 C CA . LEU A 1 105 ? -6.671 5.470 7.472 1.00 94.25 105 LEU A CA 1
ATOM 849 C C . LEU A 1 105 ? -7.728 6.469 7.961 1.00 94.25 105 LEU A C 1
ATOM 851 O O . LEU A 1 105 ? -8.011 6.543 9.157 1.00 94.25 105 LEU A O 1
ATOM 855 N N . SER A 1 106 ? -8.348 7.208 7.036 1.00 95.81 106 SER A N 1
ATOM 856 C CA . SER A 1 106 ? -9.427 8.143 7.356 1.00 95.81 106 SER A CA 1
ATOM 857 C C . SER A 1 106 ? -10.634 7.423 7.963 1.00 95.81 106 SER A C 1
ATOM 859 O O . SER A 1 106 ? -11.146 7.862 8.994 1.00 95.81 106 SER A O 1
ATOM 861 N N . ALA A 1 107 ? -11.036 6.283 7.391 1.00 95.56 107 ALA A N 1
ATOM 862 C CA . ALA A 1 107 ? -12.133 5.475 7.916 1.00 95.56 107 ALA A CA 1
ATOM 863 C C . ALA A 1 107 ? -11.842 4.953 9.334 1.00 95.56 107 ALA A C 1
ATOM 865 O O . ALA A 1 107 ? -12.690 5.085 10.217 1.00 95.56 107 ALA A O 1
ATOM 866 N N . GLN A 1 108 ? -10.634 4.432 9.590 1.00 95.25 108 GLN A N 1
ATOM 867 C CA . GLN A 1 108 ? -10.266 3.952 10.929 1.00 95.25 108 GLN A CA 1
ATOM 868 C C . GLN A 1 108 ? -10.166 5.095 11.948 1.00 95.25 108 GLN A C 1
ATOM 870 O O . GLN A 1 108 ? -10.577 4.939 13.096 1.00 95.25 108 GLN A O 1
ATOM 875 N N . SER A 1 109 ? -9.684 6.269 11.533 1.00 95.44 109 SER A N 1
ATOM 876 C CA . SER A 1 109 ? -9.649 7.460 12.388 1.00 95.44 109 SER A CA 1
ATOM 877 C C . SER A 1 109 ? -11.057 7.908 12.810 1.00 95.44 109 SER A C 1
ATOM 879 O O . SER A 1 109 ? -11.290 8.193 13.986 1.00 95.44 109 SER A O 1
ATOM 881 N N . GLN A 1 110 ? -12.018 7.905 11.879 1.00 96.44 110 GLN A N 1
ATOM 882 C CA . GLN A 1 110 ? -13.423 8.218 12.165 1.00 96.44 110 GLN A CA 1
ATOM 883 C C . GLN A 1 110 ? -14.089 7.161 13.057 1.00 96.44 110 GLN A C 1
ATOM 885 O O . GLN A 1 110 ? -14.840 7.510 13.975 1.00 96.44 110 GLN A O 1
ATOM 890 N N . ALA A 1 111 ? -13.800 5.878 12.820 1.00 94.56 111 ALA A N 1
ATOM 891 C CA . ALA A 1 111 ? -14.293 4.781 13.648 1.00 94.56 111 ALA A CA 1
ATOM 892 C C . ALA A 1 111 ? -13.794 4.914 15.094 1.00 94.56 111 ALA A C 1
ATOM 894 O O . ALA A 1 111 ? -14.596 4.845 16.026 1.00 94.56 111 ALA A O 1
ATOM 895 N N . LEU A 1 112 ? -12.500 5.202 15.284 1.00 94.00 112 LEU A N 1
ATOM 896 C CA . LEU A 1 112 ? -11.927 5.437 16.607 1.00 94.00 112 LEU A CA 1
ATOM 897 C C . LEU A 1 112 ? -12.577 6.636 17.305 1.00 94.00 112 LEU A C 1
ATOM 899 O O . LEU A 1 112 ? -13.001 6.507 18.448 1.00 94.00 112 LEU A O 1
ATOM 903 N N . GLY A 1 113 ? -12.726 7.770 16.613 1.00 94.00 113 GLY A N 1
ATOM 904 C CA . GLY A 1 113 ? -13.388 8.952 17.179 1.00 94.00 113 GLY A CA 1
ATOM 905 C C . GLY A 1 113 ? -14.838 8.676 17.598 1.00 94.00 113 GLY A C 1
ATOM 906 O O . GLY A 1 113 ? -15.295 9.144 18.640 1.00 94.00 113 GLY A O 1
ATOM 907 N N . SER A 1 114 ? -15.553 7.843 16.835 1.00 93.44 114 SER A N 1
ATOM 908 C CA . SER A 1 114 ? -16.911 7.406 17.182 1.00 93.44 114 SER A CA 1
ATOM 909 C C . SER A 1 114 ? -16.930 6.516 18.430 1.00 93.44 114 SER A C 1
ATOM 911 O O . SER A 1 114 ? -17.827 6.643 19.266 1.00 93.44 114 SER A O 1
ATOM 913 N N . LEU A 1 115 ? -15.938 5.633 18.590 1.00 91.69 115 LEU A N 1
ATOM 914 C CA . LEU A 1 115 ? -15.785 4.804 19.790 1.00 91.69 115 LEU A CA 1
ATOM 915 C C . LEU A 1 115 ? -15.395 5.629 21.020 1.00 91.69 115 LEU A C 1
ATOM 917 O O . LEU A 1 115 ? -15.983 5.426 22.080 1.00 91.69 115 LEU A O 1
ATOM 921 N N . GLU A 1 116 ? -14.484 6.594 20.881 1.00 92.25 116 GLU A N 1
ATOM 922 C CA . GLU A 1 116 ? -14.115 7.539 21.945 1.00 92.25 116 GLU A CA 1
ATOM 923 C C . GLU A 1 116 ? -15.339 8.349 22.415 1.00 92.25 116 GLU A C 1
ATOM 925 O O . GLU A 1 116 ? -15.587 8.491 23.618 1.00 92.25 116 GLU A O 1
ATOM 930 N N . HIS A 1 117 ? -16.169 8.818 21.477 1.00 91.25 117 HIS A N 1
ATOM 931 C CA . HIS A 1 117 ? -17.404 9.531 21.803 1.00 91.25 117 HIS A CA 1
ATOM 932 C C . HIS A 1 117 ? -18.435 8.636 22.510 1.00 91.25 117 HIS A C 1
ATOM 934 O O . HIS A 1 117 ? -19.061 9.046 23.489 1.00 91.25 117 HIS A O 1
ATOM 940 N N . ARG A 1 118 ? -18.606 7.384 22.067 1.00 88.56 118 ARG A N 1
ATOM 941 C CA . ARG A 1 118 ? -19.506 6.423 22.732 1.00 88.56 118 ARG A CA 1
ATOM 942 C C . ARG A 1 118 ? -19.017 6.043 24.131 1.00 88.56 118 ARG A C 1
ATOM 944 O O . ARG A 1 118 ? -19.829 5.928 25.045 1.00 88.56 118 ARG A O 1
ATOM 951 N N . ALA A 1 119 ? -17.709 5.874 24.310 1.00 85.50 119 ALA A N 1
ATOM 952 C CA . ALA A 1 119 ? -17.109 5.556 25.603 1.00 85.50 119 ALA A CA 1
ATOM 953 C C . ALA A 1 119 ? -17.302 6.687 26.629 1.00 85.50 119 ALA A C 1
ATOM 955 O O . ALA A 1 119 ? -17.557 6.418 27.800 1.00 85.50 119 ALA A O 1
ATOM 956 N N . THR A 1 120 ? -17.235 7.947 26.186 1.00 85.31 120 THR A N 1
ATOM 957 C CA . THR A 1 120 ? -17.449 9.126 27.044 1.00 85.31 120 THR A CA 1
ATOM 958 C C . THR A 1 120 ? -18.925 9.416 27.328 1.00 85.31 120 THR A C 1
ATOM 960 O O . THR A 1 120 ? -19.253 9.859 28.426 1.00 85.31 120 THR A O 1
ATOM 963 N N . SER A 1 121 ? -19.824 9.151 26.376 1.00 81.94 121 SER A N 1
ATOM 964 C CA . SER A 1 121 ? -21.263 9.445 26.506 1.00 81.94 121 SER A CA 1
ATOM 965 C C . SER A 1 121 ? -22.087 8.351 27.196 1.00 81.94 121 SER A C 1
ATOM 967 O O . SER A 1 121 ? -23.140 8.659 27.754 1.00 81.94 121 SER A O 1
ATOM 969 N N . ALA A 1 122 ? -21.631 7.093 27.205 1.00 66.31 122 ALA A N 1
ATOM 970 C CA . ALA A 1 122 ? -22.382 5.966 27.772 1.00 66.31 122 ALA A CA 1
ATOM 971 C C . ALA A 1 122 ? -21.656 5.193 28.903 1.00 66.31 122 ALA A C 1
ATOM 973 O O . ALA A 1 122 ? -21.640 3.959 28.866 1.00 66.31 122 ALA A O 1
ATOM 974 N N . PRO A 1 123 ? -21.084 5.846 29.937 1.00 55.53 123 PRO A N 1
ATOM 975 C CA . PRO A 1 123 ? -20.277 5.156 30.950 1.00 55.53 123 PRO A CA 1
ATOM 976 C C . PRO A 1 123 ? -21.067 4.257 31.927 1.00 55.53 123 PRO A C 1
ATOM 978 O O . PRO A 1 123 ? -20.451 3.564 32.731 1.00 55.53 123 PRO A O 1
ATOM 981 N N . THR A 1 124 ? -22.407 4.240 31.902 1.00 51.53 124 THR A N 1
ATOM 982 C CA . THR A 1 124 ? -23.211 3.722 33.033 1.00 51.53 124 THR A CA 1
ATOM 983 C C . THR A 1 124 ? -24.283 2.678 32.714 1.00 51.53 124 THR A C 1
ATOM 985 O O . THR A 1 124 ? -24.921 2.182 33.642 1.00 51.53 124 THR A O 1
ATOM 988 N N . GLN A 1 125 ? -24.479 2.258 31.461 1.00 52.88 125 GLN A N 1
ATOM 989 C CA . GLN A 1 125 ? -25.403 1.154 31.161 1.00 52.88 125 GLN A CA 1
ATOM 990 C C . GLN A 1 125 ? -24.618 -0.126 30.868 1.00 52.88 125 GLN A C 1
ATOM 992 O O . GLN A 1 125 ? -24.040 -0.285 29.799 1.00 52.88 125 GLN A O 1
ATOM 997 N N . GLY A 1 126 ? -24.605 -1.064 31.821 1.00 57.69 126 GLY A N 1
ATOM 998 C CA . GLY A 1 126 ? -23.832 -2.317 31.762 1.00 57.69 126 GLY A CA 1
ATOM 999 C C . GLY A 1 126 ? -24.107 -3.244 30.562 1.00 57.69 126 GLY A C 1
ATOM 1000 O O . GLY A 1 126 ? -23.475 -4.291 30.461 1.00 57.69 126 GLY A O 1
ATOM 1001 N N . SER A 1 127 ? -25.015 -2.886 29.648 1.00 60.41 127 SER A N 1
ATOM 1002 C CA . SER A 1 127 ? -25.284 -3.600 28.394 1.00 60.41 127 SER A CA 1
ATOM 1003 C C . SER A 1 127 ? -24.431 -3.136 27.202 1.00 60.41 127 SER A C 1
ATOM 1005 O O . SER A 1 127 ? -24.291 -3.898 26.250 1.00 60.41 127 SER A O 1
ATOM 1007 N N . THR A 1 128 ? -23.838 -1.934 27.223 1.00 71.12 128 THR A N 1
ATOM 1008 C CA . THR A 1 128 ? -23.106 -1.373 26.062 1.00 71.12 128 THR A CA 1
ATOM 1009 C C . THR A 1 128 ? -21.599 -1.642 26.091 1.00 71.12 128 THR A C 1
ATOM 1011 O O . THR A 1 128 ? -20.952 -1.629 25.042 1.00 71.12 128 THR A O 1
ATOM 1014 N N . ALA A 1 129 ? -21.036 -1.939 27.267 1.00 73.75 129 ALA A N 1
ATOM 1015 C CA . ALA A 1 129 ? -19.601 -2.168 27.442 1.00 73.75 129 ALA A CA 1
ATOM 1016 C C . ALA A 1 129 ? -19.050 -3.369 26.636 1.00 73.75 129 ALA A C 1
ATOM 1018 O O . ALA A 1 129 ? -18.005 -3.211 26.003 1.00 73.75 129 ALA A O 1
ATOM 1019 N N . PRO A 1 130 ? -19.723 -4.539 26.558 1.00 78.75 130 PRO A N 1
ATOM 1020 C CA . PRO A 1 130 ? -19.234 -5.656 25.742 1.00 78.75 130 PRO A CA 1
ATOM 1021 C C . PRO A 1 130 ? -19.187 -5.335 24.242 1.00 78.75 130 PRO A C 1
ATOM 1023 O O . PRO A 1 130 ? -18.246 -5.735 23.561 1.00 78.75 130 PRO A O 1
ATOM 1026 N N . ALA A 1 131 ? -20.170 -4.581 23.737 1.00 83.44 131 ALA A N 1
ATOM 1027 C CA . ALA A 1 131 ? -20.209 -4.155 22.339 1.00 83.44 131 ALA A CA 1
ATOM 1028 C C . ALA A 1 131 ? -19.069 -3.178 22.017 1.00 83.44 131 ALA A C 1
ATOM 1030 O O . ALA A 1 131 ? -18.392 -3.341 21.011 1.00 83.44 131 ALA A O 1
ATOM 1031 N N . LEU A 1 132 ? -18.789 -2.218 22.909 1.00 85.25 132 LEU A N 1
ATOM 1032 C CA . LEU A 1 132 ? -17.650 -1.305 22.756 1.00 85.25 132 LEU A CA 1
ATOM 1033 C C . LEU A 1 132 ? -16.309 -2.043 22.701 1.00 85.25 132 LEU A C 1
ATOM 1035 O O . LEU A 1 132 ? -15.459 -1.711 21.881 1.00 85.25 132 LEU A O 1
ATOM 1039 N N . VAL A 1 133 ? -16.123 -3.061 23.543 1.00 84.38 133 VAL A N 1
ATOM 1040 C CA . VAL A 1 133 ? -14.907 -3.887 23.536 1.00 84.38 133 VAL A CA 1
ATOM 1041 C C . VAL A 1 133 ? -14.771 -4.685 22.250 1.00 84.38 133 VAL A C 1
ATOM 1043 O O . VAL A 1 133 ? -13.669 -4.804 21.719 1.00 84.38 133 VAL A O 1
ATOM 1046 N N . TRP A 1 134 ? -15.873 -5.254 21.766 1.00 87.25 134 TRP A N 1
ATOM 1047 C CA . TRP A 1 134 ? -15.894 -5.983 20.504 1.00 87.25 134 TRP A CA 1
ATOM 1048 C C . TRP A 1 134 ? -15.504 -5.074 19.335 1.00 87.25 134 TRP A C 1
ATOM 1050 O O . TRP A 1 134 ? -14.581 -5.402 18.588 1.00 87.25 134 TRP A O 1
ATOM 1060 N N . ASP A 1 135 ? -16.130 -3.900 19.242 1.00 90.25 135 ASP A N 1
ATOM 1061 C CA . ASP A 1 135 ? -15.838 -2.905 18.210 1.00 90.25 135 ASP A CA 1
ATOM 1062 C C . ASP A 1 135 ? -14.372 -2.444 18.275 1.00 90.25 135 ASP A C 1
ATOM 1064 O O . ASP A 1 135 ? -13.699 -2.343 17.249 1.00 90.25 135 ASP A O 1
ATOM 1068 N N . LEU A 1 136 ? -13.845 -2.220 19.484 1.00 89.25 136 LEU A N 1
ATOM 1069 C CA . LEU A 1 136 ? -12.462 -1.796 19.688 1.00 89.25 136 LEU A CA 1
ATOM 1070 C C . LEU A 1 136 ? -11.455 -2.888 19.302 1.00 89.25 136 LEU A C 1
ATOM 1072 O O . LEU A 1 136 ? -10.459 -2.590 18.650 1.00 89.25 136 LEU A O 1
ATOM 1076 N N . LYS A 1 137 ? -11.732 -4.161 19.620 1.00 87.75 137 LYS A N 1
ATOM 1077 C CA . LYS A 1 137 ? -10.901 -5.292 19.170 1.00 87.75 137 LYS A CA 1
ATOM 1078 C C . LYS A 1 137 ? -10.858 -5.393 17.647 1.00 87.75 137 LYS A C 1
ATOM 1080 O O . LYS A 1 137 ? -9.784 -5.586 17.081 1.00 87.75 137 LYS A O 1
ATOM 1085 N N . HIS A 1 138 ? -12.006 -5.246 16.985 1.00 90.69 138 HIS A N 1
ATOM 1086 C CA . HIS A 1 138 ? -12.071 -5.244 15.524 1.00 90.69 138 HIS A CA 1
ATOM 1087 C C . HIS A 1 138 ? -11.300 -4.077 1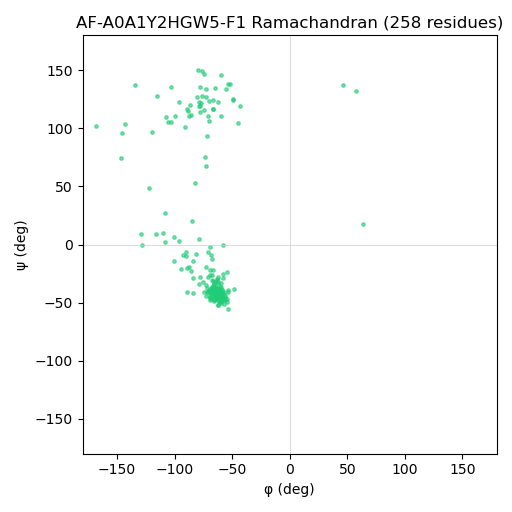4.907 1.00 90.69 138 HIS A C 1
ATOM 1089 O O . HIS A 1 138 ? -10.588 -4.269 13.919 1.00 90.69 138 HIS A O 1
ATOM 1095 N N . LEU A 1 139 ? -11.399 -2.887 15.502 1.00 92.19 139 LEU A N 1
ATOM 1096 C CA . LEU A 1 139 ? -10.637 -1.721 15.076 1.00 92.19 139 LEU A CA 1
ATOM 1097 C C . LEU A 1 139 ? -9.124 -1.959 15.207 1.00 92.19 139 LEU A C 1
ATOM 1099 O O . LEU A 1 139 ? -8.395 -1.734 14.244 1.00 92.19 139 LEU A O 1
ATOM 1103 N N . THR A 1 140 ? -8.648 -2.464 16.350 1.00 89.38 140 THR A N 1
ATOM 1104 C CA . THR A 1 140 ? -7.218 -2.759 16.561 1.00 89.38 140 THR A CA 1
ATOM 1105 C C . THR A 1 140 ? -6.701 -3.814 15.583 1.00 89.38 140 THR A C 1
ATOM 1107 O O . THR A 1 140 ? -5.610 -3.652 15.031 1.00 89.38 140 THR A O 1
ATOM 1110 N N . GLN A 1 141 ? -7.485 -4.862 15.306 1.00 91.31 141 GLN A N 1
ATOM 1111 C CA . GLN A 1 141 ? -7.128 -5.846 14.282 1.00 91.31 141 GLN A CA 1
ATOM 1112 C C . GLN A 1 141 ? -7.012 -5.187 12.901 1.00 91.31 141 GLN A C 1
ATOM 1114 O O . GLN A 1 141 ? -6.000 -5.352 12.229 1.00 91.31 141 GLN A O 1
ATOM 1119 N N . THR A 1 142 ? -7.990 -4.361 12.520 1.00 93.88 142 THR A N 1
ATOM 1120 C CA . THR A 1 142 ? -7.985 -3.664 11.224 1.00 93.88 142 THR A CA 1
ATOM 1121 C C . THR A 1 142 ? -6.793 -2.711 11.090 1.00 93.88 142 THR A C 1
ATOM 1123 O O . THR A 1 142 ? -6.182 -2.627 10.026 1.00 93.88 142 THR A O 1
ATOM 1126 N N . LEU A 1 143 ? -6.420 -2.007 12.163 1.00 91.81 143 LEU A N 1
ATOM 1127 C CA . LEU A 1 143 ? -5.228 -1.154 12.199 1.00 91.81 143 LEU A CA 1
ATOM 1128 C C . LEU A 1 143 ? -3.930 -1.968 12.081 1.00 91.81 143 LEU A C 1
ATOM 1130 O O . LEU A 1 143 ? -3.012 -1.551 11.379 1.00 91.81 143 LEU A O 1
ATOM 1134 N N . THR A 1 144 ? -3.869 -3.141 12.716 1.00 91.25 144 THR A N 1
ATOM 1135 C CA . THR A 1 144 ? -2.730 -4.070 12.613 1.00 91.25 144 THR A CA 1
ATOM 1136 C C . THR A 1 144 ? -2.580 -4.601 11.189 1.00 91.25 144 THR A C 1
ATOM 1138 O O . THR A 1 144 ? -1.480 -4.615 10.635 1.00 91.25 144 THR A O 1
ATOM 1141 N N . ASP A 1 145 ? -3.693 -4.975 10.562 1.00 93.19 145 ASP A N 1
ATOM 1142 C CA . ASP A 1 145 ? -3.717 -5.410 9.170 1.00 93.19 145 ASP A CA 1
ATOM 1143 C C . ASP A 1 145 ? -3.279 -4.271 8.238 1.00 93.19 145 ASP A C 1
ATOM 1145 O O . ASP A 1 145 ? -2.518 -4.499 7.293 1.00 93.19 145 ASP A O 1
ATOM 1149 N N . LEU A 1 146 ? -3.709 -3.030 8.507 1.00 94.50 146 LEU A N 1
ATOM 1150 C CA . LEU A 1 146 ? -3.328 -1.845 7.731 1.00 94.50 146 LEU A CA 1
ATOM 1151 C C . LEU A 1 146 ? -1.822 -1.555 7.848 1.00 94.50 146 LEU A C 1
ATOM 1153 O O . LEU A 1 146 ? -1.163 -1.271 6.845 1.00 94.50 146 LEU A O 1
ATOM 1157 N N . GLU A 1 147 ? -1.249 -1.703 9.041 1.00 92.00 147 GLU A N 1
ATOM 1158 C CA . GLU A 1 147 ? 0.195 -1.602 9.264 1.00 92.00 147 GLU A CA 1
ATOM 1159 C C . GLU A 1 147 ? 0.970 -2.680 8.490 1.00 92.00 147 GLU A C 1
ATOM 1161 O O . GLU A 1 147 ? 1.947 -2.397 7.786 1.00 92.00 147 GLU A O 1
ATOM 1166 N N . HIS A 1 148 ? 0.488 -3.922 8.535 1.00 92.94 148 HIS A N 1
ATOM 1167 C CA . HIS A 1 148 ? 1.052 -5.019 7.753 1.00 92.94 148 HIS A CA 1
ATOM 1168 C C . HIS A 1 148 ? 0.959 -4.755 6.241 1.00 92.94 148 HIS A C 1
ATOM 1170 O O . HIS A 1 148 ? 1.938 -4.939 5.506 1.00 92.94 148 HIS A O 1
ATOM 1176 N N . PHE A 1 149 ? -0.174 -4.232 5.763 1.00 95.75 149 PHE A N 1
ATOM 1177 C CA . PHE A 1 149 ? -0.350 -3.778 4.383 1.00 95.75 149 PHE A CA 1
ATOM 1178 C C . PHE A 1 149 ? 0.706 -2.731 3.992 1.00 95.75 149 PHE A C 1
ATOM 1180 O O . PHE A 1 149 ? 1.346 -2.881 2.940 1.00 95.75 149 PHE A O 1
ATOM 1187 N N . ARG A 1 150 ? 0.945 -1.711 4.833 1.00 95.19 150 ARG A N 1
ATOM 1188 C CA . ARG A 1 150 ? 1.991 -0.693 4.614 1.00 95.19 150 ARG A CA 1
ATOM 1189 C C . ARG A 1 150 ? 3.357 -1.347 4.480 1.00 95.19 150 ARG A C 1
ATOM 1191 O O . ARG A 1 150 ? 4.069 -1.099 3.505 1.00 95.19 150 ARG A O 1
ATOM 1198 N N . HIS A 1 151 ? 3.713 -2.207 5.430 1.00 93.88 151 HIS A N 1
ATOM 1199 C CA . HIS A 1 151 ? 5.021 -2.851 5.494 1.00 93.88 151 HIS A CA 1
ATOM 1200 C C . HIS A 1 151 ? 5.322 -3.701 4.250 1.00 93.88 151 HIS A C 1
ATOM 1202 O O . HIS A 1 151 ? 6.394 -3.593 3.635 1.00 93.88 151 HIS A O 1
ATOM 1208 N N . VAL A 1 152 ? 4.360 -4.532 3.845 1.00 95.12 152 VAL A N 1
ATOM 1209 C CA . VAL A 1 152 ? 4.491 -5.421 2.687 1.00 95.12 152 VAL A CA 1
ATOM 1210 C C . VAL A 1 152 ? 4.624 -4.618 1.390 1.00 95.12 152 VAL A C 1
ATOM 1212 O O . VAL A 1 152 ? 5.538 -4.879 0.596 1.00 95.12 152 VAL A O 1
ATOM 1215 N N . ASN A 1 153 ? 3.778 -3.601 1.185 1.00 96.62 153 ASN A N 1
ATOM 1216 C CA . ASN A 1 153 ? 3.856 -2.736 0.005 1.00 96.62 153 ASN A CA 1
ATOM 1217 C C . ASN A 1 153 ? 5.154 -1.929 -0.029 1.00 96.62 153 ASN A C 1
ATOM 1219 O O . ASN A 1 153 ? 5.830 -1.906 -1.060 1.00 96.62 153 ASN A O 1
ATOM 1223 N N . ARG A 1 154 ? 5.563 -1.343 1.103 1.00 95.44 154 ARG A N 1
ATOM 1224 C CA . ARG A 1 154 ? 6.831 -0.613 1.243 1.00 95.44 154 ARG A CA 1
ATOM 1225 C C . ARG A 1 154 ? 8.013 -1.483 0.823 1.00 95.44 154 ARG A C 1
ATOM 1227 O O . ARG A 1 154 ? 8.852 -1.055 0.031 1.00 95.44 154 ARG A O 1
ATOM 1234 N N . THR A 1 155 ? 8.058 -2.729 1.292 1.00 94.69 155 THR A N 1
ATOM 1235 C CA . THR A 1 155 ? 9.120 -3.676 0.929 1.00 94.69 155 THR A CA 1
ATOM 1236 C C . THR A 1 155 ? 9.099 -4.006 -0.566 1.00 94.69 155 THR A C 1
ATOM 1238 O O . THR A 1 155 ? 10.154 -4.072 -1.205 1.00 94.69 155 THR A O 1
ATOM 1241 N N . GLY A 1 156 ? 7.911 -4.184 -1.150 1.00 95.75 156 GLY A N 1
ATOM 1242 C CA . GLY A 1 156 ? 7.745 -4.398 -2.587 1.00 95.75 156 GLY A CA 1
ATOM 1243 C C . GLY A 1 156 ? 8.267 -3.226 -3.417 1.00 95.75 156 GLY A C 1
ATOM 1244 O O . GLY A 1 156 ? 9.062 -3.437 -4.336 1.00 95.75 156 GLY A O 1
ATOM 1245 N N . VAL A 1 157 ? 7.889 -2.003 -3.043 1.00 95.44 157 VAL A N 1
ATOM 1246 C CA . VAL A 1 157 ? 8.317 -0.755 -3.689 1.00 95.44 157 VAL A CA 1
ATOM 1247 C C . VAL A 1 157 ? 9.834 -0.595 -3.612 1.00 95.44 157 VAL A C 1
ATOM 1249 O O . VAL A 1 157 ? 10.471 -0.411 -4.648 1.00 95.44 157 VAL A O 1
ATOM 1252 N N . ILE A 1 158 ? 10.443 -0.777 -2.435 1.00 94.00 158 ILE A N 1
ATOM 1253 C CA . ILE A 1 158 ? 11.905 -0.704 -2.257 1.00 94.00 158 ILE A CA 1
ATOM 1254 C C . ILE A 1 158 ? 12.624 -1.713 -3.162 1.00 94.00 158 ILE A C 1
ATOM 1256 O O . ILE A 1 158 ? 13.618 -1.381 -3.808 1.00 94.00 158 ILE A O 1
ATOM 1260 N N . LYS A 1 159 ? 12.114 -2.946 -3.266 1.00 94.88 159 LYS A N 1
ATOM 1261 C CA . LYS A 1 159 ? 12.704 -3.972 -4.141 1.00 94.88 159 LYS A CA 1
ATOM 1262 C C . LYS A 1 159 ? 12.581 -3.624 -5.629 1.00 94.88 159 LYS A C 1
ATOM 1264 O O . LYS A 1 159 ? 13.486 -3.964 -6.391 1.00 94.88 159 LYS A O 1
ATOM 1269 N N . ILE A 1 160 ? 11.484 -2.998 -6.059 1.00 94.94 160 ILE A N 1
ATOM 1270 C CA . ILE A 1 160 ? 11.319 -2.521 -7.443 1.00 94.94 160 ILE A CA 1
ATOM 1271 C C . ILE A 1 160 ? 12.261 -1.346 -7.718 1.00 94.94 160 ILE A C 1
ATOM 1273 O O . ILE A 1 160 ? 13.003 -1.395 -8.698 1.00 94.94 160 ILE A O 1
ATOM 1277 N N . LEU A 1 161 ? 12.313 -0.357 -6.823 1.00 91.75 161 LEU A N 1
ATOM 1278 C CA . LEU A 1 161 ? 13.214 0.793 -6.921 1.00 91.75 161 LEU A CA 1
ATOM 1279 C C . LEU A 1 161 ? 14.682 0.371 -6.967 1.00 91.75 161 LEU A C 1
ATOM 1281 O O . LEU A 1 161 ? 15.421 0.852 -7.813 1.00 91.75 161 LEU A O 1
ATOM 1285 N N . SER A 1 162 ? 15.105 -0.570 -6.120 1.00 91.31 162 SER A N 1
ATOM 1286 C CA . SER A 1 162 ? 16.475 -1.099 -6.135 1.00 91.31 162 SER A CA 1
ATOM 1287 C C . SER A 1 162 ? 16.826 -1.734 -7.484 1.00 91.31 162 SER A C 1
ATOM 1289 O O . SER A 1 162 ? 17.891 -1.471 -8.039 1.00 91.31 162 SER A O 1
ATOM 1291 N N . ARG A 1 163 ? 15.914 -2.518 -8.073 1.00 93.12 163 ARG A N 1
ATOM 1292 C CA . ARG A 1 163 ? 16.129 -3.089 -9.411 1.00 93.12 163 ARG A CA 1
ATOM 1293 C C . ARG A 1 163 ? 16.184 -2.021 -10.495 1.00 93.12 163 ARG A C 1
ATOM 1295 O O . ARG A 1 163 ? 17.019 -2.123 -11.388 1.00 93.12 163 ARG A O 1
ATOM 1302 N N . TRP A 1 164 ? 15.312 -1.021 -10.420 1.00 90.25 164 TRP A N 1
ATOM 1303 C CA . TRP A 1 164 ? 15.314 0.085 -11.368 1.00 90.25 164 TRP A CA 1
ATOM 1304 C C . TRP A 1 164 ? 16.590 0.924 -11.253 1.00 90.25 164 TRP A C 1
ATOM 1306 O O . TRP A 1 164 ? 17.200 1.224 -12.273 1.00 90.25 164 TRP A O 1
ATOM 1316 N N . MET A 1 165 ? 17.070 1.173 -10.033 1.00 88.69 165 MET A N 1
ATOM 1317 C CA . MET A 1 165 ? 18.327 1.870 -9.753 1.00 88.69 165 MET A CA 1
ATOM 1318 C C . MET A 1 165 ? 19.523 1.181 -10.417 1.00 88.69 165 MET A C 1
ATOM 1320 O O . MET A 1 165 ? 20.376 1.850 -10.988 1.00 88.69 165 MET A O 1
ATOM 1324 N N . HIS A 1 166 ? 19.572 -0.155 -10.402 1.00 86.69 166 HIS A N 1
ATOM 1325 C CA . HIS A 1 166 ? 20.630 -0.905 -11.086 1.00 86.69 166 HIS A CA 1
ATOM 1326 C C . HIS A 1 166 ? 20.570 -0.802 -12.615 1.00 86.69 166 HIS A C 1
ATOM 1328 O O . HIS A 1 166 ? 21.596 -0.961 -13.270 1.00 86.69 166 HIS A O 1
ATOM 1334 N N . LEU A 1 167 ? 19.389 -0.562 -13.189 1.00 84.06 167 LEU A N 1
ATOM 1335 C CA . LEU A 1 167 ? 19.211 -0.432 -14.636 1.00 84.06 167 LEU A CA 1
ATOM 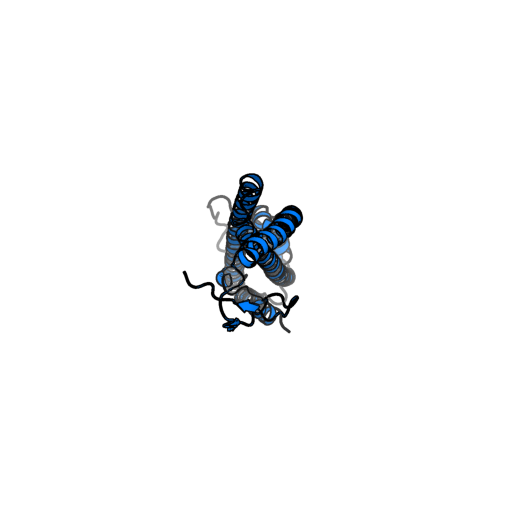1336 C C . LEU A 1 167 ? 19.392 1.011 -15.116 1.00 84.06 167 LEU A C 1
ATOM 1338 O O . LEU A 1 167 ? 19.963 1.232 -16.178 1.00 84.06 167 LEU A O 1
ATOM 1342 N N . GLN A 1 168 ? 18.873 1.980 -14.363 1.00 82.50 168 GLN A N 1
ATOM 1343 C CA . GLN A 1 168 ? 18.788 3.397 -14.719 1.00 82.50 168 GLN A CA 1
ATOM 1344 C C . GLN A 1 168 ? 18.939 4.269 -13.453 1.00 82.50 168 GLN A C 1
ATOM 1346 O O . GLN A 1 168 ? 17.950 4.828 -12.961 1.00 82.50 168 GLN A O 1
ATOM 1351 N N . PRO A 1 169 ? 20.161 4.408 -12.902 1.00 79.25 169 PRO A N 1
ATOM 1352 C CA . PRO A 1 169 ? 20.380 5.100 -11.630 1.00 79.25 169 PRO A CA 1
ATOM 1353 C C . PRO A 1 169 ? 20.018 6.588 -11.694 1.00 79.25 169 PRO A C 1
ATOM 1355 O O . PRO A 1 169 ? 19.403 7.119 -10.771 1.00 79.25 169 PRO A O 1
ATOM 1358 N N . ASP A 1 170 ? 20.324 7.255 -12.810 1.00 76.69 170 ASP A N 1
ATOM 1359 C CA . ASP A 1 170 ? 20.059 8.687 -12.998 1.00 76.69 170 ASP A CA 1
ATOM 1360 C C . ASP A 1 170 ? 18.559 9.004 -12.996 1.00 76.69 170 ASP A C 1
ATOM 1362 O O . ASP A 1 170 ? 18.114 9.959 -12.360 1.00 76.69 170 ASP A O 1
ATOM 1366 N N . LEU A 1 171 ? 17.776 8.190 -13.707 1.00 75.25 171 LEU A N 1
ATOM 1367 C CA . LEU A 1 171 ? 16.328 8.348 -13.800 1.00 75.25 171 LEU A CA 1
ATOM 1368 C C . LEU A 1 171 ? 15.651 7.972 -12.483 1.00 75.25 171 LEU A C 1
ATOM 1370 O O . LEU A 1 171 ? 14.756 8.682 -12.038 1.00 75.25 171 LEU A O 1
ATOM 1374 N N . THR A 1 172 ? 16.113 6.902 -11.832 1.00 78.81 172 THR A N 1
ATOM 1375 C CA . THR A 1 172 ? 15.595 6.512 -10.516 1.00 78.81 172 THR A CA 1
ATOM 1376 C C . THR A 1 172 ? 15.857 7.619 -9.496 1.00 78.81 172 THR A C 1
ATOM 1378 O O . THR A 1 172 ? 14.944 8.021 -8.785 1.00 78.81 172 THR A O 1
ATOM 1381 N N . THR A 1 173 ? 17.069 8.181 -9.469 1.00 79.44 173 THR A N 1
ATOM 1382 C CA . THR A 1 173 ? 17.418 9.303 -8.581 1.00 79.44 173 THR A CA 1
ATOM 1383 C C . THR A 1 173 ? 16.537 10.518 -8.850 1.00 79.44 173 THR A C 1
ATOM 1385 O O . THR A 1 173 ? 15.973 11.080 -7.918 1.00 79.44 173 THR A O 1
ATOM 1388 N N . ALA A 1 174 ? 16.366 10.894 -10.119 1.00 75.56 174 ALA A N 1
ATOM 1389 C CA . ALA A 1 174 ? 15.523 12.025 -10.485 1.00 75.56 174 ALA A CA 1
ATOM 1390 C C . ALA A 1 174 ? 14.036 11.788 -10.159 1.00 75.56 174 ALA A C 1
ATOM 1392 O O . ALA A 1 174 ? 13.340 12.733 -9.802 1.00 75.56 174 ALA A O 1
ATOM 1393 N N . ALA A 1 175 ? 13.542 10.547 -10.231 1.00 74.56 175 ALA A N 1
ATOM 1394 C CA . ALA A 1 175 ? 12.202 10.211 -9.760 1.00 74.56 175 ALA A CA 1
ATOM 1395 C C . ALA A 1 175 ? 12.105 10.357 -8.233 1.00 74.56 175 ALA A C 1
ATOM 1397 O O . ALA A 1 175 ? 11.185 11.000 -7.746 1.00 74.56 175 ALA A O 1
ATOM 1398 N N . LEU A 1 176 ? 13.072 9.836 -7.470 1.00 79.81 176 LEU A N 1
ATOM 1399 C CA . LEU A 1 176 ? 13.070 9.913 -6.002 1.00 79.81 176 LEU A CA 1
ATOM 1400 C C . LEU A 1 176 ? 13.139 11.351 -5.461 1.00 79.81 176 LEU A C 1
ATOM 1402 O O . LEU A 1 176 ? 12.602 11.616 -4.386 1.00 79.81 176 LEU A O 1
ATOM 1406 N N . THR A 1 177 ? 13.765 12.275 -6.193 1.00 81.88 177 THR A N 1
ATOM 1407 C CA . THR A 1 177 ? 13.838 13.698 -5.823 1.00 81.88 177 THR A CA 1
ATOM 1408 C C . THR A 1 177 ? 12.689 14.540 -6.380 1.00 81.88 177 THR A C 1
ATOM 1410 O O . THR A 1 177 ? 12.574 15.717 -6.038 1.00 81.88 177 THR A O 1
ATOM 1413 N N . HIS A 1 178 ? 11.825 13.976 -7.230 1.00 81.56 178 HIS A N 1
ATOM 1414 C CA . HIS A 1 178 ? 10.713 14.711 -7.821 1.00 81.56 178 HIS A CA 1
ATOM 1415 C C . HIS A 1 178 ? 9.523 14.807 -6.843 1.00 81.56 178 HIS A C 1
ATOM 1417 O O . HIS A 1 178 ? 9.000 13.766 -6.434 1.00 81.56 178 HIS A O 1
ATOM 1423 N N . PRO A 1 179 ? 8.977 16.009 -6.554 1.00 82.56 179 PRO A N 1
ATOM 1424 C CA . PRO A 1 179 ? 7.930 16.199 -5.540 1.00 82.56 179 PRO A CA 1
ATOM 1425 C C . PRO A 1 179 ? 6.695 15.310 -5.721 1.00 82.56 179 PRO A C 1
ATOM 1427 O O . PRO A 1 179 ? 6.149 14.786 -4.755 1.00 82.56 179 PRO A O 1
ATOM 1430 N N . THR A 1 180 ? 6.255 15.097 -6.966 1.00 81.75 180 THR A N 1
ATOM 1431 C CA . THR A 1 180 ? 5.113 14.214 -7.262 1.00 81.75 180 THR A CA 1
ATOM 1432 C C . THR A 1 180 ? 5.368 12.770 -6.841 1.00 81.75 180 THR A C 1
ATOM 1434 O O . THR A 1 180 ? 4.468 12.127 -6.317 1.00 81.75 180 THR A O 1
ATOM 1437 N N . TRP A 1 181 ? 6.575 12.256 -7.061 1.00 83.00 181 TRP A N 1
ATOM 1438 C CA . TRP A 1 181 ? 6.934 10.887 -6.698 1.00 83.00 181 TRP A CA 1
ATOM 1439 C C . TRP A 1 181 ? 7.125 10.754 -5.194 1.00 83.00 181 TRP A C 1
ATOM 1441 O O . TRP A 1 181 ? 6.631 9.796 -4.609 1.00 83.00 181 TRP A O 1
ATOM 1451 N N . THR A 1 182 ? 7.757 11.744 -4.561 1.00 82.56 182 THR A N 1
ATOM 1452 C CA . THR A 1 182 ? 7.858 11.816 -3.101 1.00 82.56 182 THR A CA 1
ATOM 1453 C C . THR A 1 182 ? 6.472 11.793 -2.458 1.00 82.56 182 THR A C 1
ATOM 1455 O O . THR A 1 182 ? 6.241 11.009 -1.545 1.00 82.56 182 THR A O 1
ATOM 1458 N N . LYS A 1 183 ? 5.519 12.569 -2.993 1.00 84.50 183 LYS A N 1
ATOM 1459 C CA . LYS A 1 183 ? 4.129 12.573 -2.521 1.00 84.50 183 LYS A CA 1
ATOM 1460 C C . LYS A 1 183 ? 3.422 11.234 -2.740 1.00 84.50 183 LYS A C 1
ATOM 1462 O O . LYS A 1 183 ? 2.667 10.813 -1.887 1.00 84.50 183 LYS A O 1
ATOM 1467 N N . LEU A 1 184 ? 3.674 10.535 -3.847 1.00 85.50 184 LEU A N 1
ATOM 1468 C CA . LEU A 1 184 ? 3.092 9.205 -4.095 1.00 85.50 184 LEU A CA 1
ATOM 1469 C C . LEU A 1 184 ? 3.607 8.113 -3.144 1.00 85.50 184 LEU A C 1
ATOM 1471 O O . LEU A 1 184 ? 3.065 7.009 -3.142 1.00 85.50 184 LEU A O 1
ATOM 1475 N N . MET A 1 185 ? 4.667 8.391 -2.389 1.00 90.12 185 MET A N 1
ATOM 1476 C CA . MET A 1 185 ? 5.314 7.466 -1.460 1.00 90.12 185 MET A CA 1
ATOM 1477 C C . MET A 1 185 ? 5.229 7.940 -0.002 1.00 90.12 185 MET A C 1
ATOM 1479 O O . MET A 1 185 ? 5.873 7.345 0.858 1.00 90.12 185 MET A O 1
ATOM 1483 N N . ASP A 1 186 ? 4.453 8.986 0.294 1.00 90.94 186 ASP A N 1
ATOM 1484 C CA . ASP A 1 186 ? 4.312 9.540 1.647 1.00 90.94 186 ASP A CA 1
ATOM 1485 C C . ASP A 1 186 ? 3.792 8.503 2.659 1.00 90.94 186 ASP A C 1
ATOM 1487 O O . ASP A 1 186 ? 4.357 8.347 3.742 1.00 90.94 186 ASP A O 1
ATOM 1491 N N . TRP A 1 187 ? 2.816 7.695 2.246 1.00 91.62 187 TRP A N 1
ATOM 1492 C CA . TRP A 1 187 ? 2.244 6.577 2.993 1.00 91.62 187 TRP A CA 1
ATOM 1493 C C . TRP A 1 187 ? 3.284 5.557 3.475 1.00 91.62 187 TRP A C 1
ATOM 1495 O O . TRP A 1 187 ? 3.041 4.850 4.448 1.00 91.62 187 TRP A O 1
ATOM 1505 N N . MET A 1 188 ? 4.456 5.457 2.833 1.00 91.00 188 MET A N 1
ATOM 1506 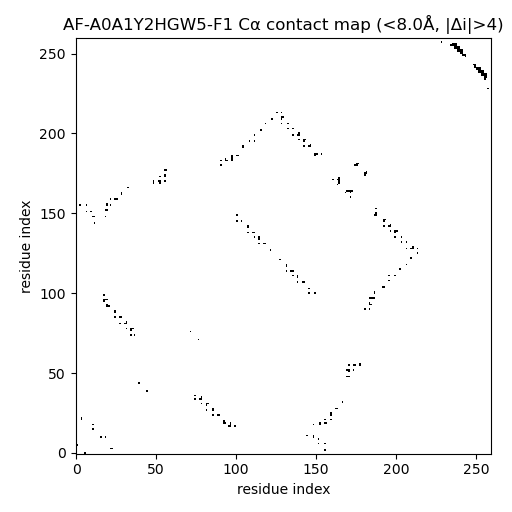C CA . MET A 1 188 ? 5.500 4.504 3.239 1.00 91.00 188 MET A CA 1
ATOM 1507 C C . MET A 1 188 ? 6.099 4.826 4.614 1.00 91.00 188 MET A C 1
ATOM 1509 O O . MET A 1 188 ? 6.696 3.939 5.230 1.00 91.00 188 MET A O 1
ATOM 1513 N N . TYR A 1 189 ? 5.981 6.076 5.062 1.00 87.38 189 TYR A N 1
ATOM 1514 C CA . TYR A 1 189 ? 6.595 6.584 6.291 1.00 87.38 189 TYR A CA 1
ATOM 1515 C C . TYR A 1 189 ? 5.598 7.314 7.197 1.00 87.38 189 TYR A C 1
ATOM 1517 O O . TYR A 1 189 ? 6.015 7.959 8.154 1.00 87.38 189 TYR A O 1
ATOM 1525 N N . ASP A 1 190 ? 4.305 7.241 6.886 1.00 86.81 190 ASP A N 1
ATOM 1526 C CA . ASP A 1 190 ? 3.241 7.913 7.626 1.00 86.81 190 ASP A CA 1
ATOM 1527 C C . ASP A 1 190 ? 3.031 7.256 9.005 1.00 86.81 190 ASP A C 1
ATOM 1529 O O . ASP A 1 190 ? 2.514 6.139 9.040 1.00 86.81 190 ASP A O 1
ATOM 1533 N N . PRO A 1 191 ? 3.378 7.921 10.128 1.00 87.31 191 PRO A N 1
ATOM 1534 C CA . PRO A 1 191 ? 3.318 7.339 11.472 1.00 87.31 191 PRO A CA 1
ATOM 1535 C C . PRO A 1 191 ? 1.898 7.317 12.070 1.00 87.31 191 PRO A C 1
ATOM 1537 O O . PRO A 1 191 ? 1.711 7.025 13.254 1.00 87.31 191 PRO A O 1
ATOM 1540 N N . THR A 1 192 ? 0.882 7.723 11.301 1.00 87.00 192 THR A N 1
ATOM 1541 C CA . THR A 1 192 ? -0.472 7.925 11.826 1.00 87.00 192 THR A CA 1
ATOM 1542 C C . THR A 1 192 ? -1.110 6.619 12.301 1.00 87.00 192 THR A C 1
ATOM 1544 O O . THR A 1 192 ? -1.839 6.640 13.292 1.00 87.00 192 THR A O 1
ATOM 1547 N N . VAL A 1 193 ? -0.835 5.480 11.652 1.00 84.25 193 VAL A N 1
ATOM 1548 C CA . VAL A 1 193 ? -1.407 4.184 12.065 1.00 84.25 193 VAL A CA 1
ATOM 1549 C C . VAL A 1 193 ? -0.919 3.780 13.450 1.00 84.25 193 VAL A C 1
ATOM 1551 O O . VAL A 1 193 ? -1.739 3.410 14.286 1.00 84.25 193 VAL A O 1
ATOM 1554 N N . GLU A 1 194 ? 0.371 3.930 13.740 1.00 85.44 194 GLU A N 1
ATOM 1555 C CA . GLU A 1 194 ? 0.928 3.662 15.066 1.00 85.44 194 GLU A CA 1
ATOM 1556 C C . GLU A 1 194 ? 0.282 4.558 16.130 1.00 85.44 194 GLU A C 1
ATOM 1558 O O . GLU A 1 194 ? -0.079 4.092 17.212 1.00 85.44 194 GLU A O 1
ATOM 1563 N N . GLY A 1 195 ? 0.050 5.832 15.798 1.00 83.62 195 GLY A N 1
ATOM 1564 C CA . GLY A 1 195 ? -0.683 6.758 16.661 1.00 83.62 195 GLY A CA 1
ATOM 1565 C C . GLY A 1 195 ? -2.128 6.321 16.933 1.00 83.62 195 GLY A C 1
ATOM 1566 O O . GLY A 1 195 ? -2.606 6.446 18.062 1.00 83.62 195 GLY A O 1
ATOM 1567 N N . LEU A 1 196 ? -2.828 5.781 15.931 1.00 86.62 196 LEU A N 1
ATOM 1568 C CA . LEU A 1 196 ? -4.184 5.247 16.100 1.00 86.62 196 LEU A CA 1
ATOM 1569 C C . LEU A 1 196 ? -4.200 3.960 16.932 1.00 86.62 196 LEU A C 1
ATOM 1571 O O . LEU A 1 196 ? -5.081 3.820 17.777 1.00 86.62 196 LEU A O 1
ATOM 1575 N N . ILE A 1 197 ? -3.226 3.062 16.744 1.00 85.00 197 ILE A N 1
ATOM 1576 C CA . ILE A 1 197 ? -3.082 1.839 17.551 1.00 85.00 197 ILE A CA 1
ATOM 1577 C C . ILE A 1 197 ? -2.890 2.213 19.023 1.00 85.00 197 ILE A C 1
ATOM 1579 O O . ILE A 1 197 ? -3.655 1.766 19.872 1.00 85.00 197 ILE A O 1
ATOM 1583 N N . HIS A 1 198 ? -1.958 3.122 19.324 1.00 86.94 198 HIS A N 1
ATOM 1584 C CA . HIS A 1 198 ? -1.727 3.582 20.695 1.00 86.94 198 HIS A CA 1
ATOM 1585 C C . HIS A 1 198 ? -2.966 4.220 21.335 1.00 86.94 198 HIS A C 1
ATOM 1587 O O . HIS A 1 198 ? -3.236 4.001 22.517 1.00 86.94 198 HIS A O 1
ATOM 1593 N N . ARG A 1 199 ? -3.742 4.998 20.571 1.00 90.75 199 ARG A N 1
ATOM 1594 C CA . ARG A 1 199 ? -5.004 5.574 21.059 1.00 90.75 199 ARG A CA 1
ATOM 1595 C C . ARG A 1 199 ? -6.067 4.506 21.319 1.00 90.75 199 ARG A C 1
ATOM 1597 O O . ARG A 1 199 ? -6.748 4.580 22.340 1.00 90.75 199 ARG A O 1
ATOM 1604 N N . ALA A 1 200 ? -6.195 3.517 20.435 1.00 86.25 200 ALA A N 1
ATOM 1605 C CA . ALA A 1 200 ? -7.116 2.398 20.617 1.00 86.25 200 ALA A CA 1
ATOM 1606 C C . ALA A 1 200 ? -6.752 1.569 21.862 1.00 86.25 200 ALA A C 1
ATOM 1608 O O . ALA A 1 200 ? -7.627 1.270 22.676 1.00 86.25 200 ALA A O 1
ATOM 1609 N N . ASP A 1 201 ? -5.465 1.282 22.067 1.00 85.88 201 ASP A N 1
ATOM 1610 C CA . ASP A 1 201 ? -4.966 0.577 23.253 1.00 85.88 201 ASP A CA 1
ATOM 1611 C C . ASP A 1 201 ? -5.233 1.369 24.537 1.00 85.88 201 ASP A C 1
ATOM 1613 O O . ASP A 1 201 ? -5.697 0.816 25.537 1.00 85.88 201 ASP A O 1
ATOM 1617 N N . HIS A 1 202 ? -5.004 2.684 24.512 1.00 87.88 202 HIS A N 1
ATOM 1618 C CA . HIS A 1 202 ? -5.302 3.550 25.649 1.00 87.88 202 HIS A CA 1
ATOM 1619 C C . HIS A 1 202 ? -6.798 3.538 25.997 1.00 87.88 202 HIS A C 1
ATOM 1621 O O . HIS A 1 202 ? -7.159 3.387 27.167 1.00 87.88 202 HIS A O 1
ATOM 1627 N N . LEU A 1 203 ? -7.676 3.625 24.992 1.00 85.88 203 LEU A N 1
ATOM 1628 C CA . LEU A 1 203 ? -9.123 3.518 25.191 1.00 85.88 203 LEU A CA 1
ATOM 1629 C C . LEU A 1 203 ? -9.511 2.146 25.767 1.00 85.88 203 LEU A C 1
ATOM 1631 O O . LEU A 1 203 ? -10.367 2.062 26.648 1.00 85.88 203 LEU A O 1
ATOM 1635 N N . PHE A 1 204 ? -8.853 1.070 25.327 1.00 83.69 204 PHE A N 1
ATOM 1636 C CA . PHE A 1 204 ? -9.092 -0.277 25.844 1.00 83.69 204 PHE A CA 1
ATOM 1637 C C . PHE A 1 204 ? -8.748 -0.374 27.333 1.00 83.69 204 PHE A C 1
ATOM 1639 O O . PHE A 1 204 ? -9.550 -0.881 28.120 1.00 83.69 204 PHE A O 1
ATOM 1646 N N . VAL A 1 205 ? -7.591 0.161 27.738 1.00 83.19 205 VAL A N 1
ATOM 1647 C CA . VAL A 1 205 ? -7.163 0.216 29.146 1.00 83.19 205 VAL A CA 1
ATOM 1648 C C . VAL A 1 205 ? -8.143 1.033 29.990 1.00 83.19 205 VAL A C 1
ATOM 1650 O O . VAL A 1 205 ? -8.520 0.597 31.076 1.00 83.19 205 VAL A O 1
ATOM 1653 N N . GLN A 1 206 ? -8.628 2.171 29.484 1.00 82.31 206 GLN A N 1
ATOM 1654 C CA . GLN A 1 206 ? -9.622 2.995 30.184 1.00 82.31 206 GLN A CA 1
ATOM 1655 C C . GLN A 1 206 ? -10.962 2.283 30.404 1.00 82.31 206 GLN A C 1
ATOM 1657 O O . GLN A 1 206 ? -11.639 2.548 31.396 1.00 82.31 206 GLN A O 1
ATOM 1662 N N . LEU A 1 207 ? -11.350 1.377 29.506 1.00 76.81 207 LEU A N 1
ATOM 1663 C CA . LEU A 1 207 ? -12.601 0.623 29.606 1.00 76.81 207 LEU A CA 1
ATOM 1664 C C . LEU A 1 207 ? -12.493 -0.622 30.506 1.00 76.81 207 LEU A C 1
ATOM 1666 O O . LEU A 1 207 ? -13.526 -1.159 30.917 1.00 76.81 207 LEU A O 1
ATOM 1670 N N . GLN A 1 208 ? -11.282 -1.078 30.860 1.00 73.06 208 GLN A N 1
ATOM 1671 C CA . GLN A 1 208 ? -11.089 -2.263 31.710 1.00 73.06 208 GLN A CA 1
ATOM 1672 C C . GLN A 1 208 ? -11.790 -2.186 33.079 1.00 73.06 208 GLN A C 1
ATOM 1674 O O . GLN A 1 208 ? -12.479 -3.150 33.427 1.00 73.06 208 GLN A O 1
ATOM 1679 N N . PRO A 1 209 ? -11.698 -1.086 33.854 1.00 67.50 209 PRO A N 1
ATOM 1680 C CA . PRO A 1 209 ? -12.388 -0.980 35.140 1.00 67.50 209 PRO A CA 1
ATOM 1681 C C . PRO A 1 209 ? -13.908 -1.137 34.999 1.00 67.50 209 PRO A C 1
ATOM 1683 O O . PRO A 1 209 ? -14.543 -1.826 35.795 1.00 67.50 209 PRO A O 1
ATOM 1686 N N . THR A 1 210 ? -14.489 -0.572 33.939 1.00 64.69 210 THR A N 1
ATOM 1687 C CA . THR A 1 210 ? -15.928 -0.639 33.645 1.00 64.69 210 THR A CA 1
ATOM 1688 C C . THR A 1 210 ? -16.380 -2.065 33.324 1.00 64.69 210 THR A C 1
ATOM 1690 O O . THR A 1 210 ? -17.473 -2.472 33.714 1.00 64.69 210 THR A O 1
ATOM 1693 N N . LEU A 1 211 ? -15.530 -2.866 32.675 1.00 58.53 211 LEU A N 1
ATOM 1694 C CA . LEU A 1 211 ? -15.796 -4.283 32.389 1.00 58.53 211 LEU A CA 1
ATOM 1695 C C . LEU A 1 211 ? -15.724 -5.156 33.647 1.00 58.53 211 LEU A C 1
ATOM 1697 O O . LEU A 1 211 ? -16.538 -6.068 33.821 1.00 58.53 211 LEU A O 1
ATOM 1701 N N . VAL A 1 212 ? -14.788 -4.861 34.555 1.00 59.44 212 VAL A N 1
ATOM 1702 C CA . VAL A 1 212 ? -14.710 -5.532 35.861 1.00 59.44 212 VAL A CA 1
ATOM 1703 C C . VAL A 1 212 ? -15.965 -5.220 36.681 1.00 59.44 212 VAL A C 1
ATOM 1705 O O . VAL A 1 212 ? -16.614 -6.134 37.181 1.00 59.44 212 VAL A O 1
ATOM 1708 N N . VAL A 1 213 ? -16.393 -3.958 36.737 1.00 56.84 213 VAL A N 1
ATOM 1709 C CA . VAL A 1 213 ? -17.620 -3.568 37.451 1.00 56.84 213 VAL A CA 1
ATOM 1710 C C . VAL A 1 213 ? -18.874 -4.168 36.805 1.00 56.84 213 VAL A C 1
ATOM 1712 O O . VAL A 1 213 ? -19.744 -4.661 37.520 1.00 56.84 213 VAL A O 1
ATOM 1715 N N . ALA A 1 214 ? -18.968 -4.207 35.471 1.00 54.03 214 ALA A N 1
ATOM 1716 C CA . ALA A 1 214 ? -20.098 -4.825 34.776 1.00 54.03 214 ALA A CA 1
ATOM 1717 C C . ALA A 1 214 ? -20.185 -6.340 35.031 1.00 54.03 214 ALA A C 1
ATOM 1719 O O . ALA A 1 214 ? -21.283 -6.861 35.214 1.00 54.03 214 ALA A O 1
ATOM 1720 N N . SER A 1 215 ? -19.050 -7.044 35.094 1.00 52.53 215 SER A N 1
ATOM 1721 C CA . SER A 1 215 ? -19.010 -8.487 35.381 1.00 52.53 215 SER A CA 1
ATOM 1722 C C . SER A 1 215 ? -19.315 -8.822 36.848 1.00 52.53 215 SER A C 1
ATOM 1724 O O . SER A 1 215 ? -20.002 -9.813 37.117 1.00 52.53 215 SER A O 1
ATOM 1726 N N . VAL A 1 216 ? -18.898 -7.974 37.795 1.00 53.31 216 VAL A N 1
ATOM 1727 C CA . VAL A 1 216 ? -19.281 -8.075 39.216 1.00 53.31 216 VAL A CA 1
ATOM 1728 C C . VAL A 1 216 ? -20.763 -7.737 39.405 1.00 53.31 216 VAL A C 1
ATOM 1730 O O . VAL A 1 216 ? -21.484 -8.490 40.051 1.00 53.31 216 VAL A O 1
ATOM 1733 N N . GLY A 1 217 ? -21.256 -6.678 38.760 1.00 50.44 217 GLY A N 1
ATOM 1734 C CA . GLY A 1 217 ? -22.668 -6.292 38.784 1.00 50.44 217 GLY A CA 1
ATOM 1735 C C . GLY A 1 217 ? -23.590 -7.337 38.150 1.00 50.44 217 GLY A C 1
ATOM 1736 O O . GLY A 1 217 ? -24.662 -7.607 38.688 1.00 50.44 217 GLY A O 1
ATOM 1737 N N . TYR A 1 218 ? -23.166 -7.989 37.059 1.00 48.62 218 TYR A N 1
ATOM 1738 C CA . TYR A 1 218 ? -23.887 -9.129 36.481 1.00 48.62 218 TYR A CA 1
ATOM 1739 C C . TYR A 1 218 ? -23.913 -10.325 37.432 1.00 48.62 218 TYR A C 1
ATOM 1741 O O . TYR A 1 218 ? -24.955 -10.966 37.562 1.00 48.62 218 TYR A O 1
ATOM 1749 N N . ARG A 1 219 ? -22.803 -10.612 38.129 1.00 47.88 219 ARG A N 1
ATOM 1750 C CA . ARG A 1 219 ? -22.772 -11.641 39.178 1.00 47.88 219 ARG A CA 1
ATOM 1751 C C . ARG A 1 219 ? -23.723 -11.302 40.319 1.00 47.88 219 ARG A C 1
ATOM 1753 O O . ARG A 1 219 ? -24.507 -12.166 40.685 1.00 47.88 219 ARG A O 1
ATOM 1760 N N . ASP A 1 220 ? -23.723 -10.077 40.830 1.00 42.59 220 ASP A N 1
ATOM 1761 C CA . ASP A 1 220 ? -24.590 -9.663 41.943 1.00 42.59 220 ASP A CA 1
ATOM 1762 C C . ASP A 1 220 ? -26.074 -9.604 41.564 1.00 42.59 220 ASP A C 1
ATOM 1764 O O . ASP A 1 220 ? -26.940 -9.969 42.363 1.00 42.59 220 ASP A O 1
ATOM 1768 N N . ALA A 1 221 ? -26.392 -9.160 40.345 1.00 50.03 221 ALA A N 1
ATOM 1769 C CA . ALA A 1 221 ? -27.752 -9.182 39.816 1.00 50.03 221 ALA A CA 1
ATOM 1770 C C . ALA A 1 221 ? -28.235 -10.621 39.591 1.00 50.03 221 ALA A C 1
ATOM 1772 O O . ALA A 1 221 ? -29.379 -10.944 39.911 1.00 50.03 221 ALA A O 1
ATOM 1773 N N . TRP A 1 222 ? -27.359 -11.501 39.099 1.00 47.59 222 TRP A N 1
ATOM 17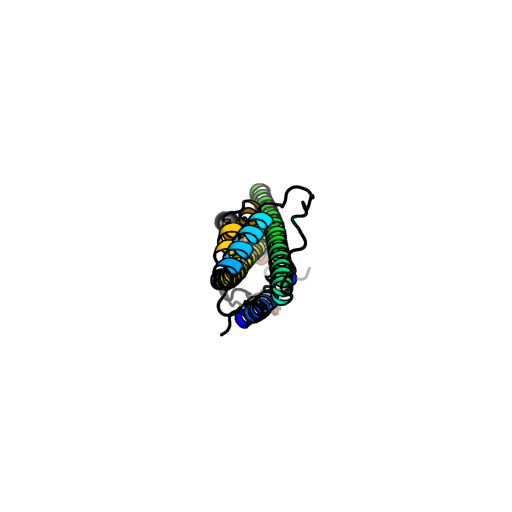74 C CA . TRP A 1 222 ? -27.650 -12.924 38.962 1.00 47.59 222 TRP A CA 1
ATOM 1775 C C . TRP A 1 222 ? -27.837 -13.589 40.328 1.00 47.59 222 TRP A C 1
ATOM 1777 O O . TRP A 1 222 ? -28.873 -14.211 40.533 1.00 47.59 222 TRP A O 1
ATOM 1787 N N . TYR A 1 223 ? -26.929 -13.366 41.288 1.00 45.94 223 TYR A N 1
ATOM 1788 C CA . TYR A 1 223 ? -27.034 -13.877 42.659 1.00 45.94 223 TYR A CA 1
ATOM 1789 C C . TYR A 1 223 ? -28.344 -13.445 43.320 1.00 45.94 223 TYR A C 1
ATOM 1791 O O . TYR A 1 223 ? -29.063 -14.297 43.845 1.00 45.94 223 TYR A O 1
ATOM 1799 N N . ARG A 1 224 ? -28.718 -12.160 43.223 1.00 48.12 224 ARG A N 1
ATOM 1800 C CA . ARG A 1 224 ? -30.007 -11.657 43.728 1.00 48.12 224 ARG A CA 1
ATOM 1801 C C . ARG A 1 224 ? -31.210 -12.318 43.058 1.00 48.12 224 ARG A C 1
ATOM 1803 O O . ARG A 1 224 ? -32.201 -12.581 43.734 1.00 48.12 224 ARG A O 1
ATOM 1810 N N . LYS A 1 225 ? -31.128 -12.628 41.763 1.00 44.75 225 LYS A N 1
ATOM 1811 C CA . LYS A 1 225 ? -32.203 -13.292 41.006 1.00 44.75 225 LYS A CA 1
ATOM 1812 C C . LYS A 1 225 ? -32.280 -14.803 41.270 1.00 44.75 225 LYS A C 1
ATOM 1814 O O . LYS A 1 225 ? -33.357 -15.377 41.199 1.00 44.75 225 LYS A O 1
ATOM 1819 N N . THR A 1 226 ? -31.166 -15.452 41.613 1.00 48.31 226 THR A N 1
ATOM 1820 C CA . THR A 1 226 ? -31.131 -16.878 41.991 1.00 48.31 226 THR A CA 1
ATOM 1821 C C . THR A 1 226 ? -31.462 -17.136 43.459 1.00 48.31 226 THR A C 1
ATOM 1823 O O . THR A 1 226 ? -31.997 -18.196 43.773 1.00 48.31 226 THR A O 1
ATOM 1826 N N . LEU A 1 227 ? -31.173 -16.190 44.358 1.00 45.56 227 LEU A N 1
ATOM 1827 C CA . LEU A 1 227 ? -31.495 -16.287 45.790 1.00 45.56 227 LEU A CA 1
ATOM 1828 C C . LEU A 1 227 ? -32.952 -15.912 46.109 1.00 45.56 227 LEU A C 1
ATOM 1830 O O . LEU A 1 227 ? -33.393 -16.101 47.236 1.00 45.56 227 LEU A O 1
ATOM 1834 N N . SER A 1 228 ? -33.700 -15.396 45.131 1.00 42.19 228 SER A N 1
ATOM 1835 C CA . SER A 1 228 ? -35.114 -15.025 45.267 1.00 42.19 228 SER A CA 1
ATOM 1836 C C . SER A 1 228 ? -36.098 -16.107 44.797 1.00 42.19 228 SER A C 1
ATOM 1838 O O . SER A 1 228 ? -37.303 -15.874 44.863 1.00 42.19 228 SER A O 1
ATOM 1840 N N . CYS A 1 229 ? -35.643 -17.298 44.375 1.00 40.69 229 CYS A N 1
ATOM 1841 C CA . CYS A 1 229 ? -36.565 -18.428 44.195 1.00 40.69 229 CYS A CA 1
ATOM 1842 C C . CYS A 1 229 ? -36.883 -19.046 45.581 1.00 40.69 229 CYS A C 1
ATOM 1844 O O . CYS A 1 229 ? -35.950 -19.451 46.281 1.00 40.69 229 CYS A O 1
ATOM 1846 N N . PRO A 1 230 ? -38.165 -19.118 45.998 1.00 44.53 230 PRO A N 1
ATOM 1847 C CA . PRO A 1 230 ? -38.565 -19.743 47.258 1.00 44.53 230 PRO A CA 1
ATOM 1848 C C . PRO A 1 230 ? -38.153 -21.223 47.292 1.00 44.53 230 PRO A C 1
ATOM 1850 O O . PRO A 1 230 ? -38.119 -21.903 46.267 1.00 44.53 230 PRO A O 1
ATOM 1853 N N . VAL A 1 231 ? -37.796 -21.702 48.484 1.00 45.81 231 VAL A N 1
ATOM 1854 C CA . VAL A 1 231 ? -37.041 -22.946 48.740 1.00 45.81 231 VAL A CA 1
ATOM 1855 C C . VAL A 1 231 ? -37.821 -24.242 48.427 1.00 45.81 231 VAL A C 1
ATOM 1857 O O . VAL A 1 231 ? -37.234 -25.321 48.444 1.00 45.81 231 VAL A O 1
ATOM 1860 N N . ASP A 1 232 ? -39.087 -24.162 48.013 1.00 42.19 232 ASP A N 1
ATOM 1861 C CA . ASP A 1 232 ? -40.013 -25.307 48.038 1.00 42.19 232 ASP A CA 1
ATOM 1862 C C . ASP A 1 232 ? -40.384 -25.924 46.674 1.00 42.19 232 ASP A C 1
ATOM 1864 O O . ASP A 1 232 ? -41.444 -26.533 46.541 1.00 42.19 232 ASP A O 1
ATOM 1868 N N . VAL A 1 233 ? -39.531 -25.835 45.643 1.00 43.12 233 VAL A N 1
ATOM 1869 C CA . VAL A 1 233 ? -39.800 -26.495 44.341 1.00 43.12 233 VAL A CA 1
ATOM 1870 C C . VAL A 1 233 ? -38.763 -27.594 44.041 1.00 43.12 233 VAL A C 1
ATOM 1872 O O . VAL A 1 233 ? -37.557 -27.333 44.107 1.00 43.12 233 VAL A O 1
ATOM 1875 N N . PRO A 1 234 ? -39.183 -28.836 43.709 1.00 40.25 234 PRO A N 1
ATOM 1876 C CA . PRO A 1 234 ? -38.272 -29.967 43.560 1.00 40.25 234 PRO A CA 1
ATOM 1877 C C . PRO A 1 234 ? -37.290 -29.796 42.389 1.00 40.25 234 PRO A C 1
ATOM 1879 O O . PRO A 1 234 ? -37.640 -29.396 41.280 1.00 40.25 234 PRO A O 1
ATOM 1882 N N . ASN A 1 235 ? -36.021 -30.116 42.668 1.00 41.62 235 ASN A N 1
ATOM 1883 C CA . ASN A 1 235 ? -34.862 -29.913 41.797 1.00 41.62 235 ASN A CA 1
ATOM 1884 C C . ASN A 1 235 ? -34.975 -30.650 40.448 1.00 41.62 235 ASN A C 1
ATOM 1886 O O . ASN A 1 235 ? -34.735 -31.854 40.380 1.00 41.62 235 ASN A O 1
ATOM 1890 N N . VAL A 1 236 ? -35.136 -29.907 39.351 1.00 42.69 236 VAL A N 1
ATOM 1891 C CA . VAL A 1 236 ? -34.728 -30.363 38.012 1.00 42.69 236 VAL A CA 1
ATOM 1892 C C . VAL A 1 236 ? -33.460 -29.603 37.622 1.00 42.69 236 VAL A C 1
ATOM 1894 O O . VAL A 1 236 ? -33.501 -28.410 37.323 1.00 42.69 236 VAL A O 1
ATOM 1897 N N . ARG A 1 237 ? -32.301 -30.276 37.673 1.00 44.66 237 ARG A N 1
ATOM 1898 C CA . ARG A 1 237 ? -31.014 -29.706 37.238 1.00 44.66 237 ARG A CA 1
ATOM 1899 C C . ARG A 1 237 ? -30.826 -29.969 35.749 1.00 44.66 237 ARG A C 1
ATOM 1901 O O . ARG A 1 237 ? -30.631 -31.116 35.357 1.00 44.66 237 ARG A O 1
ATOM 1908 N N . LYS A 1 238 ? -30.803 -28.916 34.931 1.00 40.91 238 LYS A N 1
ATOM 1909 C CA . LYS A 1 238 ? -30.326 -29.002 33.544 1.00 40.91 238 LYS A CA 1
ATOM 1910 C C . LYS A 1 238 ? -28.979 -28.295 33.470 1.00 40.91 238 LYS A C 1
ATOM 1912 O O . LYS A 1 238 ? -28.918 -27.081 33.636 1.00 40.91 238 LYS A O 1
ATOM 1917 N N . CYS A 1 239 ? -27.894 -29.046 33.296 1.00 39.31 239 CYS A N 1
ATOM 1918 C CA . CYS A 1 239 ? -26.560 -28.458 33.220 1.00 39.31 239 CYS A CA 1
ATOM 1919 C C . CYS A 1 239 ? -26.138 -28.246 31.763 1.00 39.31 239 CYS A C 1
ATOM 1921 O O . CYS A 1 239 ? -26.117 -29.196 30.987 1.00 39.31 239 CYS A O 1
ATOM 1923 N N . MET A 1 240 ? -25.808 -27.006 31.403 1.00 36.91 240 MET A N 1
ATOM 1924 C CA . MET A 1 240 ? -25.165 -26.649 30.142 1.00 36.91 240 MET A CA 1
ATOM 1925 C C . MET A 1 240 ? -23.681 -26.373 30.392 1.00 36.91 240 MET A C 1
ATOM 1927 O O . MET A 1 240 ? -23.302 -25.690 31.346 1.00 36.91 240 MET A O 1
ATOM 1931 N N . SER A 1 241 ? -22.825 -26.903 29.522 1.00 39.47 241 SER A N 1
ATOM 1932 C CA . SER A 1 241 ? -21.431 -26.478 29.445 1.00 39.47 241 SER A CA 1
ATOM 1933 C C . SER A 1 241 ? -21.380 -25.112 28.768 1.00 39.47 241 SER A C 1
ATOM 1935 O O . SER A 1 241 ? -21.740 -24.999 27.596 1.00 39.47 241 SER A O 1
ATOM 1937 N N . ILE A 1 242 ? -20.934 -24.085 29.488 1.00 46.53 242 ILE A N 1
ATOM 1938 C CA . ILE A 1 242 ? -20.545 -22.828 28.852 1.00 46.53 242 ILE A CA 1
ATOM 1939 C C . ILE A 1 242 ? -19.091 -22.991 28.424 1.00 46.53 242 ILE A C 1
ATOM 1941 O O . ILE A 1 242 ? -18.204 -23.117 29.265 1.00 46.53 242 ILE A O 1
ATOM 1945 N N . GLY A 1 243 ? -18.867 -23.049 27.114 1.00 35.78 243 GLY A N 1
ATOM 1946 C CA . GLY A 1 243 ? -17.537 -22.889 26.542 1.00 35.78 243 GLY A CA 1
ATOM 1947 C C . GLY A 1 243 ? -17.177 -21.407 26.518 1.00 35.78 243 GLY A C 1
ATOM 1948 O O . GLY A 1 243 ? -17.881 -20.612 25.900 1.00 35.78 243 GLY A O 1
ATOM 1949 N N . ASP A 1 244 ? -16.103 -21.050 27.213 1.00 41.78 244 ASP A N 1
ATOM 1950 C CA . ASP A 1 244 ? -15.456 -19.740 27.165 1.00 41.78 244 ASP A CA 1
ATOM 1951 C C . ASP A 1 244 ? -14.625 -19.629 25.868 1.00 41.78 244 ASP A C 1
ATOM 1953 O O . ASP A 1 244 ? -13.733 -20.459 25.671 1.00 41.78 244 ASP A O 1
ATOM 1957 N N . PRO A 1 245 ? -14.855 -18.645 24.976 1.00 42.88 245 PRO A N 1
ATOM 1958 C CA . PRO A 1 245 ? -14.016 -18.461 23.790 1.00 42.88 245 PRO A CA 1
ATOM 1959 C C . PRO A 1 245 ? -12.586 -17.991 24.122 1.00 42.88 245 PRO A C 1
ATOM 1961 O O . PRO A 1 245 ? -11.743 -17.975 23.229 1.00 42.88 245 PRO A O 1
ATOM 1964 N N . ALA A 1 246 ? -12.291 -17.630 25.379 1.00 43.38 246 ALA A N 1
ATOM 1965 C CA . ALA A 1 246 ? -10.960 -17.226 25.843 1.00 43.38 246 ALA A CA 1
ATOM 1966 C C . ALA A 1 246 ? -10.259 -18.261 26.751 1.00 43.38 246 ALA A C 1
ATOM 1968 O O . ALA A 1 246 ? -9.139 -18.015 27.194 1.00 43.38 246 ALA A O 1
ATOM 1969 N N . GLY A 1 247 ? -10.874 -19.423 27.009 1.00 36.50 247 GLY A N 1
ATOM 1970 C CA . GLY A 1 247 ? -10.225 -20.565 27.668 1.00 36.50 247 GLY A CA 1
ATOM 1971 C C . GLY A 1 247 ? -9.750 -20.358 29.114 1.00 36.50 247 GLY A C 1
ATOM 1972 O O . GLY A 1 247 ? -8.942 -21.156 29.585 1.00 36.50 247 GLY A O 1
ATOM 1973 N N . LEU A 1 248 ? -10.224 -19.338 29.837 1.00 42.25 248 LEU A N 1
ATOM 1974 C CA . LEU A 1 248 ? -9.716 -19.022 31.180 1.00 42.25 248 LEU A CA 1
ATOM 1975 C C . LEU A 1 248 ? -10.614 -19.523 32.317 1.00 42.25 248 LEU A C 1
ATOM 1977 O O . LEU A 1 248 ? -10.144 -19.610 33.451 1.00 42.25 248 LEU A O 1
ATOM 1981 N N . LEU A 1 249 ? -11.864 -19.922 32.050 1.00 41.44 249 LEU A N 1
ATOM 1982 C CA . LEU A 1 249 ? -12.743 -20.530 33.057 1.00 41.44 249 LEU A CA 1
ATOM 1983 C C . LEU A 1 249 ? -13.619 -21.642 32.456 1.00 41.44 249 LEU A C 1
ATOM 1985 O O . LEU A 1 249 ? -14.639 -21.377 31.825 1.00 41.44 249 LEU A O 1
ATOM 1989 N N . SER A 1 250 ? -13.268 -22.908 32.709 1.00 33.91 250 SER A N 1
ATOM 1990 C CA . SER A 1 250 ? -14.175 -24.040 32.464 1.00 33.91 250 SER A CA 1
ATOM 1991 C C . SER A 1 250 ? -15.048 -24.272 33.698 1.00 33.91 250 SER A C 1
ATOM 1993 O O . SER A 1 250 ? -14.561 -24.688 34.749 1.00 33.91 250 SER A O 1
ATOM 1995 N N . GLY A 1 251 ? -16.345 -23.986 33.581 1.00 43.06 251 GLY A N 1
ATOM 1996 C CA . GLY A 1 251 ? -17.340 -24.237 34.622 1.00 43.06 251 GLY A CA 1
ATOM 1997 C C . GLY A 1 251 ? -18.593 -24.892 34.044 1.00 43.06 251 GLY A C 1
ATOM 1998 O O . GLY A 1 251 ? -19.087 -24.498 32.988 1.00 43.06 251 GLY A O 1
ATOM 1999 N N . ARG A 1 252 ? -19.138 -25.900 34.737 1.00 39.62 252 ARG A N 1
ATOM 2000 C CA . ARG A 1 252 ? -20.463 -26.457 34.414 1.00 39.62 252 ARG A CA 1
ATOM 2001 C C . ARG A 1 252 ? -21.535 -25.529 34.979 1.00 39.62 252 ARG A C 1
ATOM 2003 O O . ARG A 1 252 ? -21.610 -25.357 36.193 1.00 39.62 252 ARG A O 1
ATOM 2010 N N . LEU A 1 253 ? -22.385 -24.969 34.121 1.00 41.38 253 LEU A N 1
ATOM 2011 C CA . LEU A 1 253 ? -23.540 -24.188 34.553 1.00 41.38 253 LEU A CA 1
ATOM 2012 C C . LEU A 1 253 ? -24.725 -25.127 34.741 1.00 41.38 253 LEU A C 1
ATOM 2014 O O . LEU A 1 253 ? -25.191 -25.718 33.776 1.00 41.38 253 LEU A O 1
ATOM 2018 N N . CYS A 1 254 ? -25.238 -25.263 35.958 1.00 37.44 254 CYS A N 1
ATOM 2019 C CA . CYS A 1 254 ? -26.490 -25.973 36.204 1.00 37.44 254 CYS A CA 1
ATOM 2020 C C . CYS A 1 254 ? -27.626 -24.963 36.359 1.00 37.44 254 CYS A C 1
ATOM 2022 O O . CYS A 1 254 ? -27.671 -24.223 37.338 1.00 37.44 254 CYS A O 1
ATOM 2024 N N . LEU A 1 255 ? -28.533 -24.921 35.384 1.00 41.47 255 LEU A N 1
ATOM 2025 C CA . LEU A 1 255 ? -29.740 -24.106 35.436 1.00 41.47 255 LEU A CA 1
ATOM 2026 C C . LEU A 1 255 ? -30.753 -24.774 36.375 1.00 41.47 255 LEU A C 1
ATOM 2028 O O . LEU A 1 255 ? -31.084 -25.953 36.211 1.00 41.47 255 LEU A O 1
ATOM 2032 N N . ARG A 1 256 ? -31.256 -24.003 37.345 1.00 41.81 256 ARG A N 1
ATOM 2033 C CA . ARG A 1 256 ? -32.549 -24.257 37.990 1.00 41.81 256 ARG A CA 1
ATOM 2034 C C . ARG A 1 256 ? -33.615 -23.568 37.142 1.00 41.81 256 ARG A C 1
ATOM 2036 O O . ARG A 1 256 ? -33.548 -22.356 36.950 1.00 41.81 256 ARG A O 1
ATOM 2043 N N . HIS A 1 257 ? -34.570 -24.327 36.616 1.00 40.84 257 HIS A N 1
ATOM 2044 C CA . HIS A 1 257 ? -35.777 -23.742 36.038 1.00 40.84 257 HIS A CA 1
ATOM 2045 C C . HIS A 1 257 ? -36.712 -23.341 37.182 1.00 40.84 257 HIS A C 1
ATOM 2047 O O . HIS A 1 257 ? -37.198 -24.212 37.896 1.00 40.84 257 HIS A O 1
ATOM 2053 N N . CYS A 1 258 ? -36.958 -22.042 37.354 1.00 40.25 258 CYS A N 1
ATOM 2054 C CA . CYS A 1 258 ? -38.126 -21.560 38.089 1.00 40.25 258 CYS A CA 1
ATOM 2055 C C . CYS A 1 258 ? -39.231 -21.393 37.026 1.00 40.25 258 CYS A C 1
ATOM 2057 O O . CYS A 1 258 ? -39.164 -20.481 36.202 1.00 40.25 258 CYS A O 1
ATOM 2059 N N . SER A 1 259 ? -40.154 -22.356 36.941 1.00 40.38 259 SER A N 1
ATOM 2060 C CA . SER A 1 259 ? -41.370 -22.239 36.128 1.00 40.38 259 SER A CA 1
ATOM 2061 C C . SER A 1 259 ? -42.313 -21.256 36.817 1.00 40.38 259 SER A C 1
ATOM 2063 O O . SER A 1 259 ? -42.564 -21.409 38.012 1.00 40.38 259 SER A O 1
ATOM 2065 N N . THR A 1 260 ? -42.773 -20.247 36.080 1.00 41.91 260 THR A N 1
ATOM 2066 C CA . THR A 1 260 ? -43.911 -19.398 36.469 1.00 41.91 260 THR A CA 1
ATOM 2067 C C . THR A 1 260 ? -45.179 -20.215 36.607 1.00 41.91 260 THR A C 1
ATOM 2069 O O . THR A 1 260 ? -45.369 -21.089 35.727 1.00 41.91 260 THR A O 1
#

Mean predicted aligned error: 14.55 Å

Secondary structure (DSSP, 8-state):
--HHHHHHHT--GGGGGGS--HHHHHHHHHHHHHHSPSSPPHHHHHHHHHHHHHHHH--SS------------HHHHHHHHHHHHHHHHHHHHHHHHHHHHHHHHHHHHHHHHHHHHHHHH-TT-TTTHHHHHHHHHHHHHHHHHHHHHHHHHHHHHHHHHHHHHHH-HHHHHHHHTSHHHHHHTGGGS-THHHHHHHHHHHHHHHHHHHHHHHHHHHHHHHHHHHTTS-TTS---EEEEEE--TTSS--EEEEEE----

Organism: NCBI:txid765915

Sequence (260 aa):
MTFSQHLHSSQVPEWSHAYLKYSLLKKRLIELKSLAPHPPSPTTLQSHRARAKRRLHSSSYGTFSSLLPIAKDPLVSAFEDHLDDFVSIFRNELLGISRFWHAALSAQSQALGSLEHRATSAPTQGSTAPALVWDLKHLTQTLTDLEHFRHVNRTGVIKILSRWMHLQPDLTTAALTHPTWTKLMDWMYDPTVEGLIHRADHLFVQLQPTLVVASVGYRDAWYRKTLSCPVDVPNVRKCMSIGDPAGLLSGRLCLRHCST

pLDDT: mean 73.58, std 20.97, range [32.72, 97.38]

InterPro domains:
  IPR004331 SPX domain [PF03105] (1-75)
  IPR004331 SPX domain [PS51382] (1-178)

Nearest PDB structures (foldseek):
  8tyu-assembly1_B  TM=8.134E-01  e=5.246E-06  Homo sapiens
  5ijp-assembly1_A  TM=4.746E-01  e=1.065E-04  Thermochaetoides thermophila
  5c22-assembly4_D  TM=1.928E-01  e=4.931E-01  Escherichia coli

Foldseek 3Di:
DDLVVVLVVLDPPVCNVLAFPLVVLVVLLVVLVVLQDPPDDPVLVVVVLVVLLVVLVPPPDDDPPDDDCPPDDVSNVVSVVSVVVSVVSLLVSLQSNLVVLVVLLVVLVVLLVVLVVCCVPPLPDLVCLVVSLVSLVVSLVSLVSSVSSLVSRLVSNVVSLVSVCVRPVSSSVSLCPRPSNVSSCVSNPDCSSVVSNVSSVVSNVVSVVSNVVSVVVVVVVVVVVVVPDDPPDDDDWDWDFDDDPVPPDGDIDTDGDPDD

Solvent-accessible surface area (backbone atoms only — not comparable to full-atom values): 15377 Å² total; per-residue (Å²): 134,55,69,72,59,51,53,65,76,66,50,57,77,95,49,50,87,56,50,66,63,55,68,61,55,51,50,48,54,51,54,47,57,74,48,49,70,78,83,65,60,73,67,59,54,53,54,50,51,60,51,54,54,51,58,75,66,56,84,66,75,94,74,88,80,84,76,73,93,66,84,67,54,68,59,59,49,54,37,52,53,50,48,53,51,46,53,51,52,52,52,52,48,34,47,47,35,42,54,51,49,54,52,53,52,52,52,52,52,53,51,48,53,52,49,55,50,49,59,70,74,55,80,79,54,78,79,53,58,64,55,53,52,52,53,48,52,52,49,49,50,52,49,51,52,49,51,50,51,43,52,55,39,43,53,50,50,52,56,50,51,55,54,42,33,77,76,40,46,70,56,43,50,53,43,65,72,30,68,72,50,43,60,44,48,44,71,69,73,55,65,60,62,61,55,51,47,54,51,52,53,52,53,51,62,67,46,45,64,59,51,54,50,38,54,51,49,51,50,52,54,46,48,56,62,63,71,65,59,75,91,86,67,87,89,59,79,50,68,47,78,53,81,51,96,80,75,82,60,92,53,80,43,66,44,72,79,82,80,130